Protein AF-A0AAW1T0C3-F1 (afdb_monomer)

Nearest PDB structures (foldseek):
  6een-assembly1_D 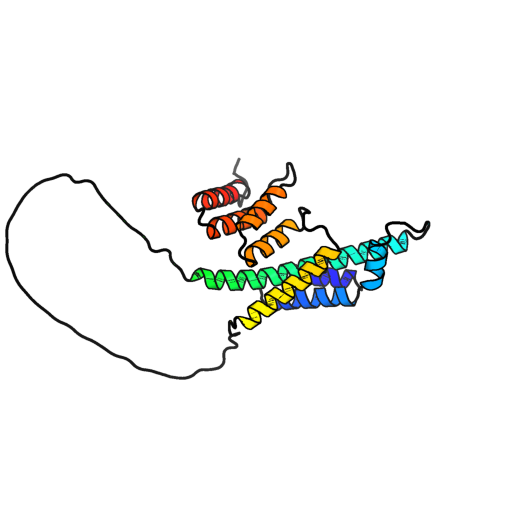 TM=6.152E-01  e=2.601E+00  Zea mays
  6een-assembly1_A  TM=3.614E-01  e=1.743E+00  Zea mays
  6een-assembly1_B  TM=3.614E-01  e=2.353E+00  Zea mays
  6een-assembly1_C  TM=3.613E-01  e=2.601E+00  Zea mays
  8qoy-assembly1_A  TM=3.007E-01  e=2.025E+00  Actinobacillus pleuropneumoniae

Secondary structure (DSSP, 8-state):
-HHHHHHHHHHHHHH-TT-HHHHHHHHHHHHHHHHHS-HHHHHHHHH--SPPTT-HHHHHHHHHHHHHHHHHHHHHHHHHHHHHHHHHHHHHTT-PPP---------------------------------------------HHHHHHHHHHHHHHHHHHHHHS-TTSHHHHHHHHHHHHHTT-HHHHHHHHHHT--TTSPPPHHHHHHHHHHHHHTT-HHHHHHHHHHHHHHS-SSPPP-

Foldseek 3Di:
DLVVLVVVLVVLCVPPVDDLVSLVVLLVSLVVLVVVDPVVVLLVVVVPPDDDPPPVVVVVVSVVSLVSNLSSLVSNLSSLLSVLVVVVVVVVVPDDDDDPPDDDDDDDDDDDDDDDDDDDDDDDDDDDDDDDDDDDDPPPPPPVVVSVVSLVVSVVSVVVSVSRDDCLALVNLLSVLSNCVSVVNLVVSLVSLVSNPPPPDDDDLSSLVSNLVSCVVVVVVVVNVVSVVVSCVVPPPDDDDD

Radius of gyration: 27.71 Å; Cα contacts (8 Å, |Δi|>4): 148; chains: 1; bounding box: 60×64×88 Å

Structure (mmCIF, N/CA/C/O backbone):
data_AF-A0AAW1T0C3-F1
#
_entry.id   AF-A0AAW1T0C3-F1
#
loop_
_atom_site.group_PDB
_atom_site.id
_atom_site.type_symbol
_atom_site.label_atom_id
_atom_site.label_alt_id
_atom_site.label_comp_id
_atom_site.label_asym_id
_atom_site.label_entity_id
_atom_site.label_seq_id
_atom_site.pdbx_PDB_ins_code
_atom_site.Cartn_x
_atom_site.Cartn_y
_atom_site.Cartn_z
_atom_site.occupancy
_atom_site.B_iso_or_equiv
_atom_site.auth_seq_id
_atom_site.auth_comp_id
_atom_site.auth_asym_id
_atom_site.auth_atom_id
_atom_site.pdbx_PDB_model_num
ATOM 1 N N . HIS A 1 1 ? -3.325 -2.086 26.230 1.00 71.81 1 HIS A N 1
ATOM 2 C CA . HIS A 1 1 ? -2.768 -3.170 25.388 1.00 71.81 1 HIS A CA 1
ATOM 3 C C . HIS A 1 1 ? -2.660 -2.774 23.921 1.00 71.81 1 HIS A C 1
ATOM 5 O O . HIS A 1 1 ? -1.593 -2.955 23.355 1.00 71.81 1 HIS A O 1
ATOM 11 N N . LEU A 1 2 ? -3.698 -2.171 23.341 1.00 82.38 2 LEU A N 1
ATOM 12 C CA . LEU A 1 2 ? -3.730 -1.698 21.953 1.00 82.38 2 LEU A CA 1
ATOM 13 C C . LEU A 1 2 ? -2.505 -0.860 21.490 1.00 82.38 2 LEU A C 1
ATOM 15 O O . LEU A 1 2 ? -1.911 -1.245 20.486 1.00 82.38 2 LEU A O 1
ATOM 19 N N . PRO A 1 3 ? -2.009 0.162 22.225 1.00 85.19 3 PRO A N 1
ATOM 20 C CA . PRO A 1 3 ? -0.836 0.929 21.772 1.00 85.19 3 PRO A CA 1
ATOM 21 C C . PRO A 1 3 ? 0.449 0.089 21.700 1.00 85.19 3 PRO A C 1
ATOM 23 O O . PRO A 1 3 ? 1.266 0.271 20.805 1.00 85.19 3 PRO A O 1
ATOM 26 N N . ILE A 1 4 ? 0.602 -0.902 22.585 1.00 88.69 4 ILE A N 1
ATOM 27 C CA . ILE A 1 4 ? 1.754 -1.818 22.574 1.00 88.69 4 ILE A CA 1
ATOM 28 C C . ILE A 1 4 ? 1.717 -2.702 21.320 1.00 88.69 4 ILE A C 1
ATOM 30 O O . ILE A 1 4 ? 2.758 -3.000 20.740 1.00 88.69 4 ILE A O 1
ATOM 34 N N . LEU A 1 5 ? 0.525 -3.135 20.897 1.00 83.81 5 LEU A N 1
ATOM 35 C CA . LEU A 1 5 ? 0.366 -3.917 19.670 1.00 83.81 5 LEU A CA 1
ATOM 36 C C . LEU A 1 5 ? 0.680 -3.074 18.429 1.00 83.81 5 LEU A C 1
ATOM 38 O O . LEU A 1 5 ? 1.383 -3.556 17.546 1.00 83.81 5 LEU A O 1
ATOM 42 N N . GLN A 1 6 ? 0.255 -1.807 18.397 1.00 87.75 6 GLN A N 1
ATOM 43 C CA . GLN A 1 6 ? 0.610 -0.878 17.317 1.00 87.75 6 GLN A CA 1
ATOM 44 C C . GLN A 1 6 ? 2.119 -0.642 17.233 1.00 87.75 6 GLN A C 1
ATOM 46 O O . GLN A 1 6 ? 2.694 -0.695 16.149 1.00 87.75 6 GLN A O 1
ATOM 51 N N . GLU A 1 7 ? 2.786 -0.408 18.365 1.00 86.94 7 GLU A N 1
ATOM 52 C CA . GLU A 1 7 ? 4.241 -0.234 18.394 1.00 86.94 7 GLU A CA 1
ATOM 53 C C . GLU A 1 7 ? 4.971 -1.489 17.915 1.00 86.94 7 GLU A C 1
ATOM 55 O O . GLU A 1 7 ? 5.891 -1.389 17.102 1.00 86.94 7 GLU A O 1
ATOM 60 N N . LYS A 1 8 ? 4.532 -2.677 18.348 1.00 85.19 8 LYS A N 1
ATOM 61 C CA . LYS A 1 8 ? 5.075 -3.948 17.853 1.00 85.19 8 LYS A CA 1
ATOM 62 C C . LYS A 1 8 ? 4.880 -4.092 16.347 1.00 85.19 8 LYS A C 1
ATOM 64 O O . LYS A 1 8 ? 5.834 -4.428 15.651 1.00 85.19 8 LYS A O 1
ATOM 69 N N . LEU A 1 9 ? 3.688 -3.797 15.834 1.00 85.44 9 LEU A N 1
ATOM 70 C CA . LEU A 1 9 ? 3.399 -3.855 14.402 1.00 85.44 9 LEU A CA 1
ATOM 71 C C . LEU A 1 9 ? 4.294 -2.889 13.614 1.00 85.44 9 LEU A C 1
ATOM 73 O O . LEU A 1 9 ? 4.903 -3.294 12.626 1.00 85.44 9 LEU A O 1
ATOM 77 N N . LYS A 1 10 ? 4.471 -1.653 14.095 1.00 86.50 10 LYS A N 1
ATOM 78 C CA . LYS A 1 10 ? 5.384 -0.662 13.498 1.00 86.50 10 LYS A CA 1
ATOM 79 C C . LYS A 1 10 ? 6.824 -1.145 13.477 1.00 86.50 10 LYS A C 1
ATOM 81 O O . LYS A 1 10 ? 7.497 -1.018 12.458 1.00 86.50 10 LYS A O 1
ATOM 86 N N . GLN A 1 11 ? 7.299 -1.709 14.583 1.00 85.44 11 GLN A N 1
ATOM 87 C CA . GLN A 1 11 ? 8.657 -2.238 14.676 1.00 85.44 11 GLN A CA 1
ATOM 88 C C . GLN A 1 11 ? 8.871 -3.401 13.707 1.00 85.44 11 GLN A C 1
ATOM 90 O O . GLN A 1 11 ? 9.874 -3.419 12.993 1.00 85.44 11 GLN A O 1
ATOM 95 N N . VAL A 1 12 ? 7.928 -4.344 13.636 1.00 83.19 12 VAL A N 1
ATOM 96 C CA . VAL A 1 12 ? 8.011 -5.493 12.722 1.00 83.19 12 VAL A CA 1
ATOM 97 C C . VAL A 1 12 ? 7.968 -5.031 11.263 1.00 83.19 12 VAL A C 1
ATOM 99 O O . VAL A 1 12 ? 8.791 -5.490 10.468 1.00 83.19 12 VAL A O 1
ATOM 102 N N . ALA A 1 13 ? 7.085 -4.085 10.929 1.00 77.50 13 ALA A N 1
ATOM 103 C CA . ALA A 1 13 ? 6.973 -3.510 9.591 1.00 77.50 13 ALA A CA 1
ATOM 104 C C . ALA A 1 13 ? 8.231 -2.723 9.177 1.00 77.50 13 ALA A C 1
ATOM 106 O O . ALA A 1 13 ? 8.682 -2.837 8.039 1.00 77.50 13 ALA A O 1
ATOM 107 N N . ALA A 1 14 ? 8.836 -1.964 10.096 1.00 78.19 14 ALA A N 1
ATOM 108 C CA . ALA A 1 14 ? 10.027 -1.162 9.815 1.00 78.19 14 ALA A CA 1
ATOM 109 C C . ALA A 1 14 ? 11.302 -2.006 9.662 1.00 78.19 14 ALA A C 1
ATOM 111 O O . ALA A 1 14 ? 12.133 -1.723 8.802 1.00 78.19 14 ALA A O 1
ATOM 112 N N . THR A 1 15 ? 11.475 -3.030 10.500 1.00 71.31 15 THR A N 1
ATOM 113 C CA . THR A 1 15 ? 12.725 -3.808 10.555 1.00 71.31 15 THR A CA 1
ATOM 114 C C . THR A 1 15 ? 12.837 -4.856 9.456 1.00 71.31 15 THR A C 1
ATOM 116 O O . THR A 1 15 ? 13.949 -5.208 9.077 1.00 71.31 15 THR A O 1
ATOM 119 N N . ASN A 1 16 ? 11.716 -5.332 8.910 1.00 62.06 16 ASN A N 1
ATOM 120 C CA . ASN A 1 16 ? 11.722 -6.513 8.053 1.00 62.06 16 ASN A CA 1
ATOM 121 C C . ASN A 1 16 ? 10.912 -6.337 6.757 1.00 62.06 16 ASN A C 1
ATOM 123 O O . ASN A 1 16 ? 10.281 -7.280 6.293 1.00 62.06 16 ASN A O 1
ATOM 127 N N . ALA A 1 17 ? 10.903 -5.153 6.144 1.00 57.69 17 ALA A N 1
ATOM 128 C CA . ALA A 1 17 ? 10.028 -4.833 5.006 1.00 57.69 17 ALA A CA 1
ATOM 129 C C . ALA A 1 17 ? 10.214 -5.687 3.721 1.00 57.69 17 ALA A C 1
ATOM 131 O O . ALA A 1 17 ? 9.515 -5.449 2.740 1.00 57.69 17 ALA A O 1
ATOM 132 N N . LYS A 1 18 ? 11.162 -6.637 3.683 1.00 58.88 18 LYS A N 1
ATOM 133 C CA . LYS A 1 18 ? 11.509 -7.425 2.483 1.00 58.88 18 LYS A CA 1
ATOM 134 C C . LYS A 1 18 ? 11.443 -8.946 2.651 1.00 58.88 18 LYS A C 1
ATOM 136 O O . LYS A 1 18 ? 11.546 -9.642 1.646 1.00 58.88 18 LYS A O 1
ATOM 141 N N . ASP A 1 19 ? 11.268 -9.462 3.866 1.00 64.56 19 ASP A N 1
ATOM 142 C CA . ASP A 1 19 ? 11.300 -10.908 4.106 1.00 64.56 19 ASP A CA 1
ATOM 143 C C . ASP A 1 19 ? 9.879 -11.495 4.127 1.00 64.56 19 ASP A C 1
ATOM 145 O O . ASP A 1 19 ? 8.988 -11.003 4.810 1.00 64.56 19 ASP A O 1
ATOM 149 N N . ASN A 1 20 ? 9.641 -12.613 3.441 1.00 68.00 20 ASN A N 1
ATOM 150 C CA . ASN A 1 20 ? 8.309 -13.247 3.442 1.00 68.00 20 ASN A CA 1
ATOM 151 C C . ASN A 1 20 ? 7.872 -13.723 4.844 1.00 68.00 20 ASN A C 1
ATOM 153 O O . ASN A 1 20 ? 6.691 -13.777 5.173 1.00 68.00 20 ASN A O 1
ATOM 157 N N . LYS A 1 21 ? 8.833 -14.053 5.716 1.00 71.88 21 LYS A N 1
ATOM 158 C CA . LYS A 1 21 ? 8.544 -14.465 7.100 1.00 71.88 21 LYS A CA 1
ATOM 159 C C . LYS A 1 21 ? 8.090 -13.304 7.976 1.00 71.88 21 LYS A C 1
ATOM 161 O O . LYS A 1 21 ? 7.390 -13.521 8.962 1.00 71.88 21 LYS A O 1
ATOM 166 N N . SER A 1 22 ? 8.509 -12.083 7.676 1.00 74.75 22 SER A N 1
ATOM 167 C CA . SER A 1 22 ? 8.076 -10.918 8.437 1.00 74.75 22 SER A CA 1
ATOM 168 C C . SER A 1 22 ? 6.769 -10.348 7.927 1.00 74.75 22 SER A C 1
ATOM 170 O O . SER A 1 22 ? 5.996 -9.873 8.751 1.00 74.75 22 SER A O 1
ATOM 172 N N . THR A 1 23 ? 6.473 -10.439 6.628 1.00 79.69 23 THR A N 1
ATOM 173 C CA . THR A 1 23 ? 5.150 -10.064 6.106 1.00 79.69 23 THR A CA 1
AT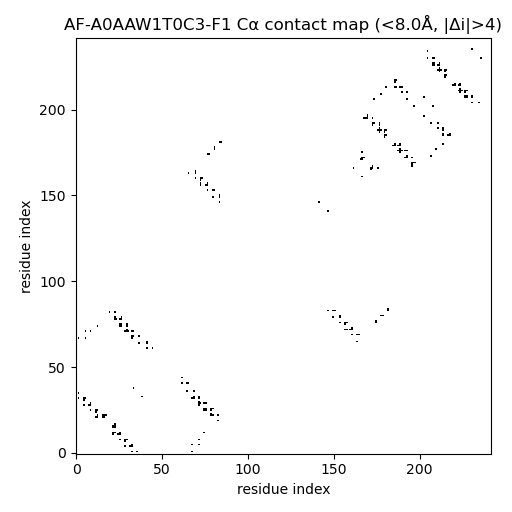OM 174 C C . THR A 1 23 ? 4.052 -10.913 6.747 1.00 79.69 23 THR A C 1
ATOM 176 O O . THR A 1 23 ? 3.045 -10.360 7.181 1.00 79.69 23 THR A O 1
ATOM 179 N N . ALA A 1 24 ? 4.289 -12.215 6.947 1.00 84.38 24 ALA A N 1
ATOM 180 C CA . ALA A 1 24 ? 3.394 -13.085 7.713 1.00 84.38 24 ALA A CA 1
ATOM 181 C C . ALA A 1 24 ? 3.189 -12.604 9.165 1.00 84.38 24 ALA A C 1
ATOM 183 O O . ALA A 1 24 ? 2.059 -12.534 9.640 1.00 84.38 24 ALA A O 1
ATOM 184 N N . LYS A 1 25 ? 4.261 -12.183 9.854 1.00 86.25 25 LYS A N 1
ATOM 185 C CA . LYS A 1 25 ? 4.171 -11.622 11.217 1.00 86.25 25 LYS A CA 1
ATOM 186 C C . LYS A 1 25 ? 3.435 -10.281 11.267 1.00 86.25 25 LYS A C 1
ATOM 188 O O . LYS A 1 25 ? 2.782 -9.987 12.263 1.00 86.25 25 LYS A O 1
ATOM 193 N N . VAL A 1 26 ? 3.550 -9.453 10.224 1.00 86.31 26 VAL A N 1
ATOM 194 C CA . VAL A 1 26 ? 2.774 -8.205 10.107 1.00 86.31 26 VAL A CA 1
ATOM 195 C C . VAL A 1 26 ? 1.288 -8.524 9.974 1.00 86.31 26 VAL A C 1
ATOM 197 O O . VAL A 1 26 ? 0.477 -7.888 10.642 1.00 86.31 26 VAL A O 1
ATOM 200 N N . ILE A 1 27 ? 0.939 -9.524 9.159 1.00 88.19 27 ILE A N 1
ATOM 201 C CA . ILE A 1 27 ? -0.445 -9.981 8.986 1.00 88.19 27 ILE A CA 1
ATOM 202 C C . ILE A 1 27 ? -1.012 -10.490 10.319 1.00 88.19 27 ILE A C 1
ATOM 204 O O . ILE A 1 27 ? -2.053 -10.005 10.754 1.00 88.19 27 ILE A O 1
ATOM 208 N N . GLU A 1 28 ? -0.290 -11.376 11.009 1.00 89.56 28 GLU A N 1
ATOM 209 C CA . GLU A 1 28 ? -0.695 -11.910 12.318 1.00 89.56 28 GLU A CA 1
ATOM 210 C C . GLU A 1 28 ? -0.844 -10.799 13.372 1.00 89.56 28 GLU A C 1
ATOM 212 O O . GLU A 1 28 ? -1.826 -10.750 14.113 1.00 89.56 28 GLU A O 1
ATOM 217 N N . GLY A 1 29 ? 0.102 -9.856 13.414 1.00 86.25 29 GLY A N 1
ATOM 218 C CA . GLY A 1 29 ? 0.038 -8.712 14.322 1.00 86.25 29 GLY A CA 1
ATOM 219 C C . GLY A 1 29 ? -1.162 -7.800 14.054 1.00 86.25 29 GLY A C 1
ATOM 220 O O . GLY A 1 29 ? -1.757 -7.284 15.001 1.00 86.25 29 GLY A O 1
ATOM 221 N N . ALA A 1 30 ? -1.537 -7.613 12.787 1.00 87.94 30 ALA A N 1
ATOM 222 C CA . ALA A 1 30 ? -2.719 -6.844 12.407 1.00 87.94 30 ALA A CA 1
ATOM 223 C C . ALA A 1 30 ? -4.018 -7.567 12.790 1.00 87.94 30 ALA A C 1
ATOM 225 O O . ALA A 1 30 ? -4.940 -6.934 13.309 1.00 87.94 30 ALA A O 1
ATOM 226 N N . ASP A 1 31 ? -4.069 -8.886 12.604 1.00 90.19 31 ASP A N 1
ATOM 227 C CA . ASP A 1 31 ? -5.215 -9.713 12.991 1.00 90.19 31 ASP A CA 1
ATOM 228 C C . ASP A 1 31 ? -5.431 -9.694 14.509 1.00 90.19 31 ASP A C 1
ATOM 230 O O . ASP A 1 31 ? -6.549 -9.453 14.965 1.00 90.19 31 ASP A O 1
ATOM 234 N N . ALA A 1 32 ? -4.357 -9.763 15.300 1.00 90.44 32 ALA A N 1
ATOM 235 C CA . ALA A 1 32 ? -4.431 -9.614 16.754 1.00 90.44 32 ALA A CA 1
ATOM 236 C C . ALA A 1 32 ? -4.982 -8.241 17.198 1.00 90.44 32 ALA A C 1
ATOM 238 O O . ALA A 1 32 ? -5.684 -8.141 18.208 1.00 90.44 32 ALA A O 1
ATOM 239 N N . ILE A 1 33 ? -4.688 -7.162 16.458 1.00 88.06 33 ILE A N 1
ATOM 240 C CA . ILE A 1 33 ? -5.262 -5.835 16.738 1.00 88.06 33 ILE A CA 1
ATOM 241 C C . ILE A 1 33 ? -6.761 -5.838 16.441 1.00 88.06 33 ILE A C 1
ATOM 243 O O . ILE A 1 33 ? -7.531 -5.360 17.278 1.00 88.06 33 ILE A O 1
ATOM 247 N N . MET A 1 34 ? -7.178 -6.399 15.304 1.00 87.50 34 MET A N 1
ATOM 248 C CA . MET A 1 34 ? -8.595 -6.492 14.942 1.00 87.50 34 MET A CA 1
ATOM 249 C C . MET A 1 34 ? -9.393 -7.327 15.946 1.00 87.50 34 MET A C 1
ATOM 251 O O . MET A 1 34 ? -10.471 -6.897 16.346 1.00 87.50 34 MET A O 1
ATOM 255 N N . GLU A 1 35 ? -8.852 -8.453 16.413 1.00 90.38 35 GLU A N 1
ATOM 256 C CA . GLU A 1 35 ? -9.476 -9.288 17.450 1.00 90.38 35 GLU A CA 1
ATOM 257 C C . GLU A 1 35 ? -9.591 -8.567 18.797 1.00 90.38 35 GLU A C 1
ATOM 259 O O . GLU A 1 35 ? -10.571 -8.734 19.522 1.00 90.38 35 GLU A O 1
ATOM 264 N N . SER A 1 36 ? -8.604 -7.734 19.140 1.00 86.69 36 SER A N 1
ATOM 265 C CA . SER A 1 36 ? -8.630 -6.954 20.383 1.00 86.69 36 SER A CA 1
ATOM 266 C C . SER A 1 36 ? -9.614 -5.776 20.355 1.00 86.69 36 SER A C 1
ATOM 268 O O . SER A 1 36 ? -9.943 -5.227 21.411 1.00 86.69 36 SER A O 1
ATOM 270 N N . CYS A 1 37 ? -10.079 -5.370 19.170 1.00 86.00 37 CYS A N 1
ATOM 271 C CA . CYS A 1 37 ? -11.006 -4.258 18.989 1.00 86.00 37 CYS A CA 1
ATOM 272 C C . CYS A 1 37 ? -12.450 -4.761 18.895 1.00 86.00 37 CYS A C 1
ATOM 274 O O . CYS A 1 37 ? -12.752 -5.714 18.183 1.00 86.00 37 CYS A O 1
ATOM 276 N N . ASN A 1 38 ? -13.389 -4.075 19.553 1.00 83.62 38 ASN A N 1
ATOM 277 C CA . ASN A 1 38 ? -14.808 -4.383 19.381 1.00 83.62 38 ASN A CA 1
ATOM 278 C C . ASN A 1 38 ? -15.339 -3.734 18.091 1.00 83.62 38 ASN A C 1
ATOM 280 O O . ASN A 1 38 ? -15.868 -2.621 18.096 1.00 83.62 38 ASN A O 1
ATOM 284 N N . ILE A 1 39 ? -15.173 -4.443 16.974 1.00 83.75 39 ILE A N 1
ATOM 285 C CA . ILE A 1 39 ? -15.552 -3.994 15.626 1.00 83.75 39 ILE A CA 1
ATOM 286 C C . ILE A 1 39 ? -17.056 -3.671 15.544 1.00 83.75 39 ILE A C 1
ATOM 288 O O . ILE A 1 39 ? -17.452 -2.704 14.889 1.00 83.75 39 ILE A O 1
ATOM 292 N N . ALA A 1 40 ? -17.901 -4.441 16.239 1.00 82.88 40 ALA A N 1
ATOM 293 C CA . ALA A 1 40 ? -19.349 -4.249 16.236 1.00 82.88 40 ALA A CA 1
ATOM 294 C C . ALA A 1 40 ? -19.736 -2.909 16.879 1.00 82.88 40 ALA A C 1
ATOM 296 O O . ALA A 1 40 ? -20.422 -2.099 16.249 1.00 82.88 40 ALA A O 1
ATOM 297 N N . ASP A 1 41 ? -19.223 -2.626 18.076 1.00 80.19 41 ASP A N 1
ATOM 298 C CA . ASP A 1 41 ? -19.483 -1.361 18.771 1.00 80.19 41 ASP A CA 1
ATOM 299 C C . ASP A 1 41 ? -18.906 -0.161 18.007 1.00 80.19 41 ASP A C 1
ATOM 301 O O . ASP A 1 41 ? -19.548 0.891 17.908 1.00 80.19 41 ASP A O 1
ATOM 305 N N . LEU A 1 42 ? -17.729 -0.334 17.396 1.00 83.56 42 LEU A N 1
ATOM 306 C CA . LEU A 1 42 ? -17.092 0.689 16.572 1.00 83.56 42 LEU A CA 1
ATOM 307 C C . LEU A 1 42 ? -17.935 1.031 15.333 1.00 83.56 42 LEU A C 1
ATOM 309 O O . LEU A 1 42 ? -18.139 2.206 15.024 1.00 83.56 42 LEU A O 1
ATOM 313 N N . SER A 1 43 ? -18.478 0.019 14.649 1.00 82.12 43 SER A N 1
ATOM 314 C CA . SER A 1 43 ? -19.311 0.210 13.453 1.00 82.12 43 SER A CA 1
ATOM 315 C C . SER A 1 43 ? -20.608 0.960 13.776 1.00 82.12 43 SER A C 1
ATOM 317 O O . SER A 1 43 ? -21.008 1.875 13.052 1.00 82.12 43 SER A O 1
ATOM 319 N N . LEU A 1 44 ? -21.219 0.651 14.925 1.00 83.62 44 LEU A N 1
ATOM 320 C CA . LEU A 1 44 ? -22.400 1.348 15.429 1.00 83.62 44 LEU A CA 1
ATOM 321 C C . LEU A 1 44 ? -22.089 2.805 15.780 1.00 83.62 44 LEU A C 1
ATOM 323 O O . LEU A 1 44 ? -22.934 3.678 15.569 1.00 83.62 44 LEU A O 1
ATOM 327 N N . HIS A 1 45 ? -20.892 3.085 16.300 1.00 78.12 45 HIS A N 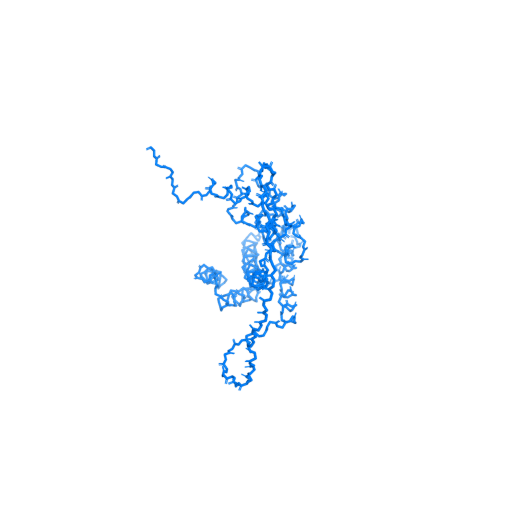1
ATOM 328 C CA . HIS A 1 45 ? -20.468 4.448 16.597 1.00 78.12 45 HIS A CA 1
ATOM 329 C C . HIS A 1 45 ? -20.284 5.282 15.327 1.00 78.12 45 HIS A C 1
ATOM 331 O O . HIS A 1 45 ? -20.840 6.374 15.239 1.00 78.12 45 HIS A O 1
ATOM 337 N N . VAL A 1 46 ? -19.590 4.743 14.320 1.00 77.44 46 VAL A N 1
ATOM 338 C CA . VAL A 1 46 ? -19.382 5.422 13.029 1.00 77.44 46 VAL A CA 1
ATOM 339 C C . VAL A 1 46 ? -20.713 5.675 12.309 1.00 77.44 46 VAL A C 1
ATOM 341 O O . VAL A 1 46 ? -20.903 6.736 11.714 1.00 77.44 46 VAL A O 1
ATOM 344 N N . ALA A 1 47 ? -21.669 4.745 12.403 1.00 80.81 47 ALA A N 1
ATOM 345 C CA . ALA A 1 47 ? -23.005 4.918 11.833 1.00 80.81 47 ALA A CA 1
ATOM 346 C C . ALA A 1 47 ? -23.838 5.994 12.561 1.00 80.81 47 ALA A C 1
ATOM 348 O O . ALA A 1 47 ? -24.650 6.692 11.942 1.00 80.81 47 ALA A O 1
ATOM 349 N N . ARG A 1 48 ? -23.647 6.166 13.876 1.00 77.69 48 ARG A N 1
ATOM 350 C CA . ARG A 1 48 ? -24.324 7.199 14.673 1.00 77.69 48 ARG A CA 1
ATOM 351 C C . ARG A 1 48 ? -23.673 8.563 14.433 1.00 77.69 48 ARG A C 1
ATOM 353 O O . ARG A 1 48 ? -22.857 9.034 15.213 1.00 77.69 48 ARG A O 1
ATOM 360 N N . LYS A 1 49 ? -24.140 9.265 13.397 1.00 63.84 49 LYS A N 1
ATOM 361 C CA . LYS A 1 49 ? -23.779 10.668 13.086 1.00 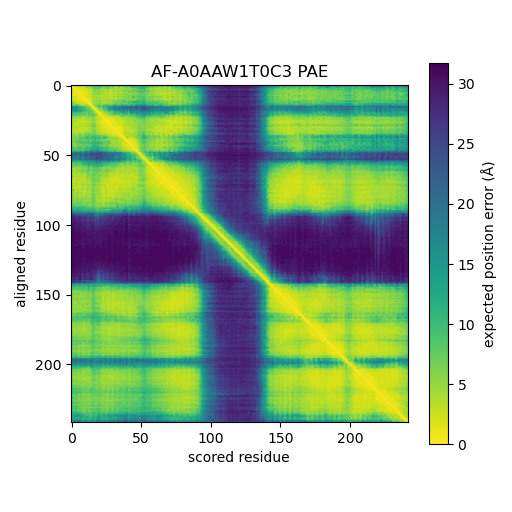63.84 49 LYS A CA 1
ATOM 362 C C . LYS A 1 49 ? -24.087 11.689 14.200 1.00 63.84 49 LYS A C 1
ATOM 364 O O . LYS A 1 49 ? -23.731 12.856 14.065 1.00 63.84 49 LYS A O 1
ATOM 369 N N . THR A 1 50 ? -24.773 11.291 15.272 1.00 61.78 50 THR A N 1
ATOM 370 C CA . THR A 1 50 ? -25.244 12.175 16.347 1.00 61.78 50 THR A CA 1
ATOM 371 C C . THR A 1 50 ? -24.495 11.923 17.652 1.00 61.78 50 THR A C 1
ATOM 373 O O . THR A 1 50 ? -24.581 10.838 18.231 1.00 61.78 50 THR A O 1
ATOM 376 N N . GLN A 1 51 ? -23.808 12.957 18.139 1.00 60.41 51 GLN A N 1
ATOM 377 C CA . GLN A 1 51 ? -23.115 12.944 19.424 1.00 60.41 51 GLN A CA 1
ATOM 378 C C . GLN A 1 51 ? -24.116 12.883 20.589 1.00 60.41 51 GLN A C 1
ATOM 380 O O . GLN A 1 51 ? -24.973 13.763 20.690 1.00 60.41 51 GLN A O 1
ATOM 385 N N . PRO A 1 52 ? -23.997 11.926 21.527 1.00 60.62 52 PRO A N 1
ATOM 386 C CA . PRO A 1 52 ? -24.620 12.084 22.831 1.00 60.62 52 PRO A CA 1
ATOM 387 C C . PRO A 1 52 ? -23.850 13.169 23.613 1.00 60.62 52 PRO A C 1
ATOM 389 O O . PRO A 1 52 ? -22.626 13.052 23.768 1.00 60.62 52 PRO A O 1
ATOM 392 N N . PRO A 1 53 ? -24.510 14.237 24.098 1.00 58.31 53 PRO A N 1
ATOM 393 C CA . PRO A 1 53 ? -23.835 15.277 24.868 1.00 58.31 53 PRO A CA 1
ATOM 394 C C . PRO A 1 53 ? -23.227 14.673 26.147 1.00 58.31 53 PRO A C 1
ATOM 396 O O . PRO A 1 53 ? -23.920 14.020 26.920 1.00 58.31 53 PRO A O 1
ATOM 399 N N . GLY A 1 54 ? -21.918 14.871 26.358 1.00 66.19 54 GLY A N 1
ATOM 400 C CA . GLY A 1 54 ? -21.220 14.523 27.608 1.00 66.19 54 GLY A CA 1
ATOM 401 C C . GLY A 1 54 ? -20.220 13.354 27.563 1.00 66.19 54 GLY A C 1
ATOM 402 O O . GLY A 1 54 ? -19.424 13.229 28.487 1.00 66.19 54 GLY A O 1
ATOM 403 N N . LYS A 1 55 ? -20.166 12.543 26.495 1.00 74.06 55 LYS A N 1
ATOM 404 C CA . LYS A 1 55 ? -19.285 11.349 26.395 1.00 74.06 55 LYS A CA 1
ATOM 405 C C . LYS A 1 55 ? -18.027 11.552 25.531 1.00 74.06 55 LYS A C 1
ATOM 407 O O . LYS A 1 55 ? -17.652 10.691 24.742 1.00 74.06 55 LYS A O 1
ATOM 412 N N . LYS A 1 56 ? -17.344 12.694 25.672 1.00 76.81 56 LYS A N 1
ATOM 413 C CA . LYS A 1 56 ? -16.156 13.033 24.851 1.00 76.81 56 LYS A CA 1
ATOM 414 C C . LYS A 1 56 ? -14.977 12.063 25.029 1.00 76.81 56 LYS A C 1
ATOM 416 O O . LYS A 1 56 ? -14.247 11.812 24.079 1.00 76.81 56 LYS A O 1
ATOM 421 N N . ALA A 1 57 ? -14.776 11.529 26.237 1.00 79.88 57 ALA A N 1
ATOM 422 C CA . ALA A 1 57 ? -13.675 10.604 26.517 1.00 79.88 57 ALA A CA 1
ATOM 423 C C . ALA A 1 57 ? -13.884 9.230 25.856 1.00 79.88 57 ALA A C 1
ATOM 425 O O . ALA A 1 57 ? -12.950 8.682 25.281 1.00 79.88 57 ALA A O 1
ATOM 426 N N . GLU A 1 58 ? -15.116 8.713 25.882 1.00 79.00 58 GLU A N 1
ATOM 427 C CA . GLU A 1 58 ? -15.479 7.464 25.199 1.00 79.00 58 GLU A CA 1
ATOM 428 C C . GLU A 1 58 ? -15.341 7.608 23.676 1.00 79.00 58 GLU A C 1
ATOM 430 O O . GLU A 1 58 ? -14.820 6.713 23.023 1.00 79.00 58 GLU A O 1
ATOM 435 N N . GLN A 1 59 ? -15.728 8.760 23.117 1.00 80.56 59 GLN A N 1
ATOM 436 C CA . GLN A 1 59 ? -15.551 9.069 21.690 1.00 80.56 59 GLN A CA 1
ATOM 437 C C . GLN A 1 59 ? -14.080 9.072 21.294 1.00 80.56 59 GLN A C 1
ATOM 439 O O . GLN A 1 59 ? -13.699 8.383 20.361 1.00 80.56 59 GLN A O 1
ATOM 444 N N . LYS A 1 60 ? -13.238 9.777 22.058 1.00 84.50 60 LYS A N 1
ATOM 445 C CA . LYS A 1 60 ? -11.797 9.798 21.799 1.00 84.50 60 LYS A CA 1
ATOM 446 C C . LYS A 1 60 ? -11.198 8.386 21.825 1.00 84.50 60 LYS A C 1
ATOM 448 O O . LYS A 1 60 ? -10.358 8.082 20.990 1.00 84.50 60 LYS A O 1
ATOM 453 N N . ALA A 1 61 ? -11.649 7.528 22.743 1.00 85.25 61 ALA A N 1
ATOM 454 C CA . ALA A 1 61 ? -11.207 6.137 22.800 1.00 85.25 61 ALA A CA 1
ATOM 455 C C . ALA A 1 61 ? -11.675 5.317 21.581 1.00 85.25 61 ALA A C 1
ATOM 457 O O . ALA A 1 61 ? -10.907 4.507 21.070 1.00 85.25 61 ALA A O 1
ATOM 458 N N . LEU A 1 62 ? -12.900 5.533 21.090 1.00 85.75 62 LEU A N 1
ATOM 459 C CA . LEU A 1 62 ? -13.414 4.876 19.880 1.00 85.75 62 LEU A CA 1
ATOM 460 C C . LEU A 1 62 ? -12.726 5.390 18.607 1.00 85.75 62 LEU A C 1
ATOM 462 O O . LEU A 1 62 ? -12.410 4.597 17.727 1.00 85.75 62 LEU A O 1
ATOM 466 N N . ASP A 1 63 ? -12.426 6.684 18.519 1.00 86.12 63 ASP A N 1
ATOM 467 C CA . ASP A 1 63 ? -11.657 7.262 17.412 1.00 86.12 63 ASP A CA 1
ATOM 468 C C . ASP A 1 63 ? -10.212 6.737 17.402 1.00 86.12 63 ASP A C 1
ATOM 470 O O . ASP A 1 63 ? -9.663 6.437 16.342 1.00 86.12 63 ASP A O 1
ATOM 474 N N . GLU A 1 64 ? -9.608 6.559 18.579 1.00 89.44 64 GLU A N 1
ATOM 475 C CA . GLU A 1 64 ? -8.285 5.945 18.736 1.00 89.44 64 GLU A CA 1
ATOM 476 C C . GLU A 1 64 ? -8.302 4.458 18.344 1.00 89.44 64 GLU A C 1
ATOM 478 O O . GLU A 1 64 ? -7.410 3.999 17.630 1.00 89.44 64 GLU A O 1
ATOM 483 N N . GLN A 1 65 ? -9.359 3.721 18.707 1.00 87.69 65 GLN A N 1
ATOM 484 C CA . GLN A 1 65 ? -9.582 2.354 18.222 1.00 87.69 65 GLN A CA 1
ATOM 485 C C . GLN A 1 65 ? -9.767 2.311 16.701 1.00 87.69 65 GLN A C 1
ATOM 487 O O . GLN A 1 65 ? -9.164 1.465 16.043 1.00 87.69 65 GLN A O 1
ATOM 492 N N . LYS A 1 66 ? -10.534 3.240 16.114 1.00 89.25 66 LYS A N 1
ATOM 493 C CA . LYS A 1 66 ? -10.697 3.341 14.655 1.00 89.25 66 LYS A CA 1
ATOM 494 C C . LYS A 1 66 ? -9.361 3.586 13.962 1.00 89.25 66 LYS A C 1
ATOM 496 O O . LYS A 1 66 ? -9.060 2.914 12.979 1.00 89.25 66 LYS A O 1
ATOM 501 N N . ALA A 1 67 ? -8.565 4.526 14.465 1.00 89.31 67 ALA A N 1
ATOM 502 C CA . ALA A 1 67 ? -7.247 4.822 13.913 1.00 89.31 67 ALA A CA 1
ATOM 503 C C . ALA A 1 67 ? -6.323 3.594 13.970 1.00 89.31 67 ALA A C 1
ATOM 505 O O . ALA A 1 67 ? -5.623 3.312 13.002 1.00 89.31 67 ALA A O 1
ATOM 506 N N . ALA A 1 68 ? -6.372 2.825 15.060 1.00 89.50 68 ALA A N 1
ATOM 507 C CA . ALA A 1 68 ? -5.596 1.597 15.193 1.00 89.50 68 ALA A CA 1
ATOM 508 C C . ALA A 1 68 ? -6.045 0.484 14.240 1.00 89.50 68 ALA A C 1
ATOM 510 O O . ALA A 1 68 ? -5.200 -0.205 13.671 1.00 89.50 68 ALA A O 1
ATOM 511 N N . VAL A 1 69 ? -7.356 0.326 14.031 1.00 90.56 69 VAL A N 1
ATOM 512 C CA . VAL A 1 69 ? -7.900 -0.618 13.042 1.00 90.56 69 VAL A CA 1
ATOM 513 C C . VAL A 1 69 ? -7.482 -0.219 11.626 1.00 90.56 69 VAL A C 1
ATOM 515 O O . VAL A 1 69 ? -7.062 -1.082 10.861 1.00 90.56 69 VAL A O 1
ATOM 518 N N . LEU A 1 70 ? -7.542 1.070 11.280 1.00 90.81 70 LEU A N 1
ATOM 519 C CA . LEU A 1 70 ? -7.088 1.565 9.977 1.00 90.81 70 LEU A CA 1
ATOM 520 C C . LEU A 1 70 ? -5.598 1.292 9.755 1.00 90.81 70 LEU A C 1
ATOM 522 O O . LEU A 1 70 ? -5.235 0.710 8.739 1.00 90.81 70 LEU A O 1
ATOM 526 N N . GLU A 1 71 ? -4.755 1.625 10.730 1.00 90.56 71 GLU A N 1
ATOM 527 C CA . GLU A 1 71 ? -3.311 1.385 10.664 1.00 90.56 71 GLU A CA 1
ATOM 528 C C . GLU A 1 71 ? -2.972 -0.112 10.541 1.00 90.56 71 GLU A C 1
ATOM 530 O O . GLU A 1 71 ? -2.105 -0.501 9.756 1.00 90.56 71 GLU A O 1
ATOM 535 N N . ALA A 1 72 ? -3.681 -0.976 11.274 1.00 89.88 72 ALA A N 1
ATOM 536 C CA . ALA A 1 72 ? -3.516 -2.424 11.176 1.00 89.88 72 ALA A CA 1
ATOM 537 C C . ALA A 1 72 ? -3.934 -2.957 9.794 1.00 89.88 72 ALA A C 1
ATOM 539 O O . ALA A 1 72 ? -3.198 -3.737 9.184 1.00 89.88 72 ALA A O 1
ATOM 540 N N . LEU A 1 73 ? -5.083 -2.514 9.272 1.00 90.75 73 LEU A N 1
ATOM 541 C CA . LEU A 1 73 ? -5.583 -2.914 7.954 1.00 90.75 73 LEU A CA 1
ATOM 542 C C . LEU A 1 73 ? -4.677 -2.429 6.818 1.00 90.75 73 LEU A C 1
ATOM 544 O O . LEU A 1 73 ? -4.423 -3.179 5.878 1.00 90.75 73 LEU A O 1
ATOM 548 N N . GLU A 1 74 ? -4.150 -1.210 6.906 1.00 90.75 74 GLU A N 1
ATOM 549 C CA . GLU A 1 74 ? -3.181 -0.669 5.949 1.00 90.75 74 GLU A CA 1
ATOM 550 C C . GLU A 1 74 ? -1.891 -1.482 5.921 1.00 90.75 74 GLU A C 1
ATOM 552 O O . GLU A 1 74 ? -1.401 -1.829 4.844 1.00 90.75 74 GLU A O 1
ATOM 557 N N . ALA A 1 75 ? -1.349 -1.812 7.095 1.00 87.75 75 ALA A N 1
ATOM 558 C CA . ALA A 1 75 ? -0.142 -2.618 7.200 1.00 87.75 75 ALA A CA 1
ATOM 559 C C . ALA A 1 75 ? -0.366 -4.040 6.669 1.00 87.75 75 ALA A C 1
ATOM 561 O O . ALA A 1 75 ? 0.474 -4.554 5.924 1.00 87.75 75 ALA A O 1
ATOM 562 N N . LYS A 1 76 ? -1.518 -4.649 6.984 1.00 90.19 76 LYS A N 1
ATOM 563 C CA . LYS A 1 76 ? -1.914 -5.965 6.462 1.00 90.19 76 LYS A CA 1
ATOM 564 C C . LYS A 1 76 ? -2.030 -5.946 4.940 1.00 90.19 76 LYS A C 1
ATOM 566 O O . LYS A 1 76 ? -1.408 -6.769 4.270 1.00 90.19 76 LYS A O 1
ATOM 571 N N . LEU A 1 77 ? -2.771 -4.985 4.389 1.00 89.06 77 LEU A N 1
ATOM 572 C CA . LEU A 1 77 ? -2.966 -4.846 2.948 1.00 89.06 77 LEU A CA 1
ATOM 573 C C . LEU A 1 77 ? -1.639 -4.559 2.234 1.00 89.06 77 LEU A C 1
ATOM 575 O O . LEU A 1 77 ? -1.345 -5.168 1.210 1.00 89.06 77 LEU A O 1
ATOM 579 N N . GLY A 1 78 ? -0.804 -3.675 2.783 1.00 87.00 78 GLY A N 1
ATOM 580 C CA . GLY A 1 78 ? 0.522 -3.380 2.244 1.00 87.00 78 GLY A CA 1
ATOM 581 C C . GLY A 1 78 ? 1.430 -4.613 2.194 1.00 87.00 78 GLY A C 1
ATOM 582 O O . GLY A 1 78 ? 2.101 -4.831 1.184 1.00 87.00 78 GLY A O 1
ATOM 583 N N . ALA A 1 79 ? 1.411 -5.446 3.240 1.00 87.00 79 ALA A N 1
ATOM 584 C CA . ALA A 1 79 ? 2.167 -6.697 3.292 1.00 87.00 79 ALA A CA 1
ATOM 585 C C . ALA A 1 79 ? 1.661 -7.730 2.269 1.00 87.00 79 ALA A C 1
ATOM 587 O O . ALA A 1 79 ? 2.466 -8.322 1.550 1.00 87.00 79 ALA A O 1
ATOM 588 N N . GLN A 1 80 ? 0.339 -7.903 2.155 1.00 88.81 80 GLN A N 1
ATOM 589 C CA . GLN A 1 80 ? -0.280 -8.791 1.161 1.00 88.81 80 GLN A CA 1
ATOM 590 C C . GLN A 1 80 ? 0.028 -8.342 -0.276 1.00 88.81 80 GLN A C 1
ATOM 592 O O . GLN A 1 80 ? 0.423 -9.157 -1.110 1.00 88.81 80 GLN A O 1
ATOM 597 N N . LEU A 1 81 ? -0.086 -7.040 -0.560 1.00 88.25 81 LEU A N 1
ATOM 598 C CA . LEU A 1 81 ? 0.253 -6.463 -1.864 1.00 88.25 81 LEU A CA 1
ATOM 599 C C . LEU A 1 81 ? 1.733 -6.658 -2.204 1.00 88.25 81 LEU A C 1
ATOM 601 O O . LEU A 1 81 ? 2.047 -7.000 -3.338 1.00 88.25 81 LEU A O 1
ATOM 605 N N . GLY A 1 82 ? 2.639 -6.475 -1.239 1.00 85.19 82 GLY A N 1
ATOM 606 C CA . GLY A 1 82 ? 4.072 -6.698 -1.445 1.00 85.19 82 GLY A CA 1
ATOM 607 C C . GLY A 1 82 ? 4.403 -8.146 -1.817 1.00 85.19 82 GLY A C 1
ATOM 608 O O . GLY A 1 82 ? 5.211 -8.377 -2.716 1.00 85.19 82 GLY A O 1
ATOM 609 N N . LEU A 1 83 ? 3.738 -9.114 -1.179 1.00 84.50 83 LEU A N 1
ATOM 610 C CA . LEU A 1 83 ? 3.895 -10.539 -1.484 1.00 84.50 83 LEU A CA 1
ATOM 611 C C . LEU A 1 83 ? 3.381 -10.877 -2.893 1.00 84.50 83 LEU A C 1
ATOM 613 O O . LEU A 1 83 ? 4.068 -11.558 -3.655 1.00 84.50 83 LEU A O 1
ATOM 617 N N . LEU A 1 84 ? 2.213 -10.348 -3.269 1.00 85.44 84 LEU A N 1
ATOM 618 C CA . LEU A 1 84 ? 1.631 -10.539 -4.602 1.00 85.44 84 LEU A CA 1
ATOM 619 C C . LEU A 1 84 ? 2.447 -9.848 -5.710 1.00 85.44 84 LEU A C 1
ATOM 621 O O . LEU A 1 84 ? 2.653 -10.437 -6.770 1.00 85.44 84 LEU A O 1
ATOM 625 N N . GLU A 1 85 ? 2.943 -8.628 -5.475 1.00 84.88 85 GLU A N 1
ATOM 626 C CA . GLU A 1 85 ? 3.824 -7.915 -6.414 1.00 84.88 85 GLU A CA 1
ATOM 627 C C . GLU A 1 85 ? 5.131 -8.684 -6.643 1.00 84.88 85 GLU A C 1
ATOM 629 O O . GLU A 1 85 ? 5.516 -8.892 -7.792 1.00 84.88 85 GLU A O 1
ATOM 634 N N . GLY A 1 86 ? 5.783 -9.167 -5.577 1.00 80.94 86 GLY A N 1
ATOM 635 C CA . GLY A 1 86 ? 7.021 -9.946 -5.695 1.00 80.94 86 GLY A CA 1
ATOM 636 C C . GLY A 1 86 ? 6.844 -11.232 -6.507 1.00 80.94 86 GLY A C 1
ATOM 637 O O . GLY A 1 86 ? 7.721 -11.611 -7.289 1.00 80.94 86 GLY A O 1
ATOM 638 N N . LEU A 1 87 ? 5.682 -11.873 -6.383 1.00 79.50 87 LEU A N 1
ATOM 639 C CA . LEU A 1 87 ? 5.354 -13.080 -7.134 1.00 79.50 87 LEU A CA 1
ATOM 640 C C . LEU A 1 87 ? 5.059 -12.788 -8.619 1.00 79.50 87 LEU A C 1
ATOM 642 O O . LEU A 1 87 ? 5.435 -13.575 -9.489 1.00 79.50 87 LEU A O 1
ATOM 646 N N . LEU A 1 88 ? 4.455 -11.638 -8.934 1.00 73.69 88 LEU A N 1
ATOM 647 C CA . LEU A 1 88 ? 4.230 -11.198 -10.317 1.00 73.69 88 LEU A CA 1
ATOM 648 C C . LEU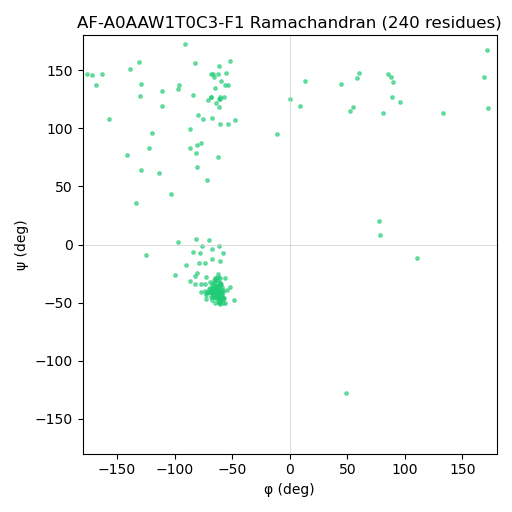 A 1 88 ? 5.515 -10.733 -11.011 1.00 73.69 88 LEU A C 1
ATOM 650 O O . LEU A 1 88 ? 5.758 -11.124 -12.152 1.00 73.69 88 LEU A O 1
ATOM 654 N N . ASP A 1 89 ? 6.358 -9.953 -10.334 1.00 74.19 89 ASP A N 1
ATOM 655 C CA . ASP A 1 89 ? 7.629 -9.472 -10.894 1.00 74.19 89 ASP A CA 1
ATOM 656 C C . ASP A 1 89 ? 8.579 -10.643 -11.208 1.00 74.19 89 ASP A C 1
ATOM 658 O O . ASP A 1 89 ? 9.264 -10.640 -12.235 1.00 74.19 89 ASP A O 1
ATOM 662 N N . SER A 1 90 ? 8.557 -11.696 -10.383 1.00 70.69 90 SER A N 1
ATOM 663 C CA . SER A 1 90 ? 9.299 -12.941 -10.636 1.00 70.69 90 SER A CA 1
ATOM 664 C C . SER A 1 90 ? 8.838 -13.650 -11.916 1.00 70.69 90 SER A C 1
ATOM 666 O O . SER A 1 90 ? 9.639 -14.284 -12.601 1.00 70.69 90 SER A O 1
ATOM 668 N N . LYS A 1 91 ? 7.558 -13.512 -12.284 1.00 61.19 91 LYS A N 1
ATOM 669 C CA . LYS A 1 91 ? 6.979 -14.095 -13.502 1.00 61.19 91 LYS A CA 1
ATOM 670 C C . LYS A 1 91 ? 7.253 -13.249 -14.750 1.00 61.19 91 LYS A C 1
ATOM 672 O O . LYS A 1 91 ? 7.447 -13.801 -15.830 1.00 61.19 91 LYS A O 1
ATOM 677 N N . GLU A 1 92 ? 7.294 -11.924 -14.617 1.00 54.78 92 GLU A N 1
ATOM 678 C CA . GLU A 1 92 ? 7.571 -10.999 -15.729 1.00 54.78 92 GLU A CA 1
ATOM 679 C C . GLU A 1 92 ? 9.073 -10.893 -16.082 1.00 54.78 92 GLU A C 1
ATOM 681 O O . GLU A 1 92 ? 9.421 -10.449 -17.177 1.00 54.78 92 GLU A O 1
ATOM 686 N N . GLY A 1 93 ? 9.979 -11.353 -15.209 1.00 44.41 93 GLY A N 1
ATOM 687 C CA . GLY A 1 93 ? 11.433 -11.370 -15.440 1.00 44.41 93 GLY A CA 1
ATOM 688 C C . GLY A 1 93 ? 11.939 -12.321 -16.541 1.00 44.41 93 GLY A C 1
ATOM 689 O O . GLY A 1 93 ? 13.132 -12.313 -16.839 1.00 44.41 93 GLY A O 1
ATOM 690 N N . GLY A 1 94 ? 11.064 -13.125 -17.158 1.00 34.16 94 GLY A N 1
ATOM 691 C CA . GLY A 1 94 ? 11.420 -14.183 -18.116 1.00 34.16 94 GLY A CA 1
ATOM 692 C C . GLY A 1 94 ? 11.336 -13.844 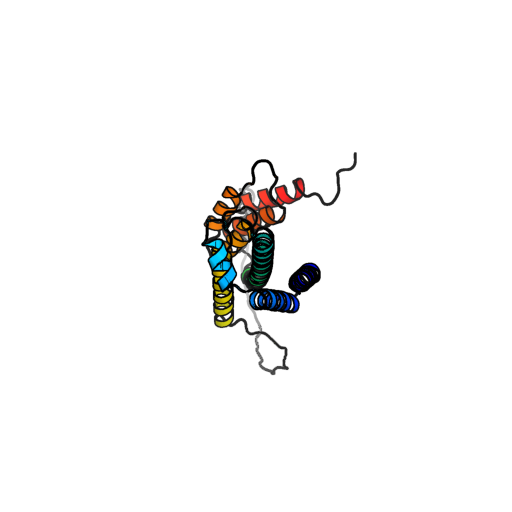-19.612 1.00 34.16 94 GLY A C 1
ATOM 693 O O . GLY A 1 94 ? 11.579 -14.727 -20.429 1.00 34.16 94 GLY A O 1
ATOM 694 N N . GLN A 1 95 ? 11.002 -12.613 -20.016 1.00 32.94 95 GLN A N 1
ATOM 695 C CA . GLN A 1 95 ? 10.951 -12.237 -21.439 1.00 32.94 95 GLN A CA 1
ATOM 696 C C . GLN A 1 95 ? 11.932 -11.103 -21.774 1.00 32.94 95 GLN A C 1
ATOM 698 O O . GLN A 1 95 ? 11.587 -9.924 -21.641 1.00 32.94 95 GLN A O 1
ATOM 703 N N . PRO A 1 96 ? 13.148 -11.410 -22.270 1.00 38.94 96 PRO A N 1
ATOM 704 C CA . PRO A 1 96 ? 13.876 -10.448 -23.080 1.00 38.94 96 PRO A CA 1
ATOM 705 C C . PRO A 1 96 ? 13.062 -10.201 -24.355 1.00 38.94 96 PRO A C 1
ATOM 707 O O . PRO A 1 96 ? 12.732 -11.121 -25.103 1.00 38.94 96 PRO A O 1
ATOM 710 N N . ALA A 1 97 ? 12.692 -8.942 -24.577 1.00 37.56 97 ALA A N 1
ATOM 711 C CA . ALA A 1 97 ? 12.114 -8.509 -25.840 1.00 37.56 97 ALA A CA 1
ATOM 712 C C . ALA A 1 97 ? 13.048 -8.918 -26.998 1.00 37.56 97 ALA A C 1
ATOM 714 O O . ALA A 1 97 ? 14.260 -8.734 -26.859 1.00 37.56 97 ALA A O 1
ATOM 715 N N . PRO A 1 98 ? 12.527 -9.430 -28.129 1.00 39.03 98 PRO A N 1
ATOM 716 C CA . PRO A 1 98 ? 13.356 -9.682 -29.296 1.00 39.03 98 PRO A CA 1
ATOM 717 C C . PRO A 1 98 ? 13.943 -8.351 -29.775 1.00 39.03 98 PRO A C 1
ATOM 719 O O . PRO A 1 98 ? 13.219 -7.413 -30.117 1.00 39.03 98 PRO A O 1
ATOM 722 N N . SER A 1 99 ? 15.269 -8.269 -29.748 1.00 41.41 99 SER A N 1
ATOM 723 C CA . SER A 1 99 ? 16.059 -7.260 -30.438 1.00 41.41 99 SER A CA 1
ATOM 724 C C . SER A 1 99 ? 15.791 -7.381 -31.937 1.00 41.41 99 SER A C 1
ATOM 726 O O . SER A 1 99 ? 16.287 -8.297 -32.588 1.00 41.41 99 SER A O 1
ATOM 728 N N . SER A 1 100 ? 14.984 -6.475 -32.490 1.00 36.94 100 SER A N 1
ATOM 729 C CA . SER A 1 100 ? 14.993 -6.218 -33.927 1.00 36.94 100 SER A CA 1
ATOM 730 C C . SER A 1 100 ? 16.074 -5.179 -34.210 1.00 36.94 100 SER A C 1
ATOM 732 O O . SER A 1 100 ? 15.800 -3.979 -34.290 1.00 36.94 100 SER A O 1
ATOM 734 N N . ASP A 1 101 ? 17.308 -5.653 -34.330 1.00 38.78 101 ASP A N 1
ATOM 735 C CA . ASP A 1 101 ? 18.303 -4.963 -35.136 1.00 38.78 101 ASP A CA 1
ATOM 736 C C . ASP A 1 101 ? 17.851 -5.078 -36.596 1.00 38.78 101 ASP A C 1
ATOM 738 O O . ASP A 1 101 ? 17.852 -6.156 -37.186 1.00 38.78 101 ASP A O 1
ATOM 742 N N . ALA A 1 102 ? 17.402 -3.961 -37.162 1.00 38.53 102 ALA A N 1
ATOM 743 C CA . ALA A 1 102 ? 17.304 -3.769 -38.601 1.00 38.53 102 ALA A CA 1
ATOM 744 C C . ALA A 1 102 ? 18.139 -2.536 -38.935 1.00 38.53 102 ALA A C 1
ATOM 746 O O . ALA A 1 102 ? 17.658 -1.406 -39.001 1.00 38.53 102 ALA A O 1
ATOM 747 N N . ASP A 1 103 ? 19.432 -2.803 -39.068 1.00 34.38 103 ASP A N 1
ATOM 748 C CA . ASP A 1 103 ? 20.370 -2.004 -39.831 1.00 34.38 103 ASP A CA 1
ATOM 749 C C . ASP A 1 103 ? 19.888 -1.982 -41.293 1.00 34.38 103 ASP A C 1
ATOM 751 O O . ASP A 1 103 ? 19.585 -3.018 -41.892 1.00 34.38 103 ASP A O 1
ATOM 755 N N . THR A 1 104 ? 19.737 -0.799 -41.878 1.00 38.78 104 THR A N 1
ATOM 756 C CA . THR A 1 104 ? 19.637 -0.649 -43.334 1.00 38.78 104 THR A CA 1
ATOM 757 C C . THR A 1 104 ? 20.395 0.609 -43.718 1.00 38.78 104 THR A C 1
ATOM 759 O O . THR A 1 104 ? 19.838 1.682 -43.944 1.00 38.78 104 THR A O 1
ATOM 762 N N . SER A 1 105 ? 21.714 0.456 -43.733 1.00 36.50 105 SER A N 1
ATOM 763 C CA . SER A 1 105 ? 22.650 1.383 -44.351 1.00 36.50 105 SER A CA 1
ATOM 764 C C . SER A 1 105 ? 22.371 1.516 -45.854 1.00 36.50 105 SER A C 1
ATOM 766 O O . SER A 1 105 ? 22.360 0.535 -46.599 1.00 36.50 105 SER A O 1
ATOM 768 N N . ALA A 1 106 ? 22.164 2.753 -46.307 1.00 37.44 106 ALA A N 1
ATOM 769 C CA . ALA A 1 106 ? 22.083 3.107 -47.716 1.00 37.44 106 ALA A CA 1
ATOM 770 C C . ALA A 1 106 ? 23.487 3.117 -48.352 1.00 37.44 106 ALA A C 1
ATOM 772 O O . ALA A 1 106 ? 24.314 3.983 -48.082 1.00 37.44 106 ALA A O 1
ATOM 773 N N . THR A 1 107 ? 23.711 2.099 -49.182 1.00 34.03 107 THR A N 1
ATOM 774 C CA . THR A 1 107 ? 24.495 2.027 -50.428 1.00 34.03 107 THR A CA 1
ATOM 775 C C . THR A 1 107 ? 25.377 3.223 -50.826 1.00 34.03 107 THR A C 1
ATOM 777 O O . THR A 1 107 ? 24.872 4.274 -51.220 1.00 34.03 107 THR A O 1
ATOM 780 N N . SER A 1 108 ? 26.687 2.971 -50.934 1.00 37.41 108 SER A N 1
ATOM 781 C CA . SER A 1 108 ? 27.543 3.583 -51.955 1.00 37.41 108 SER A CA 1
ATOM 782 C C . SER A 1 108 ? 28.350 2.494 -52.667 1.00 37.41 108 SER A C 1
ATOM 784 O O . SER A 1 108 ? 28.958 1.625 -52.047 1.00 37.41 108 SER A O 1
ATOM 786 N N . THR A 1 109 ? 28.242 2.537 -53.985 1.00 34.75 109 THR A N 1
ATOM 787 C CA . THR A 1 109 ? 28.692 1.619 -55.031 1.00 34.75 109 THR A CA 1
ATOM 788 C C . THR A 1 109 ? 30.219 1.549 -55.136 1.00 34.75 109 THR A C 1
ATOM 790 O O . THR A 1 109 ? 30.860 2.584 -54.982 1.00 34.75 109 THR A O 1
ATOM 793 N N . LEU A 1 110 ? 30.787 0.379 -55.481 1.00 32.62 110 LEU A N 1
ATOM 794 C CA . LEU A 1 110 ? 31.758 0.166 -56.579 1.00 32.62 110 LEU A CA 1
ATOM 795 C C . LEU A 1 110 ? 32.420 -1.233 -56.538 1.00 32.62 110 LEU A C 1
ATOM 797 O O . LEU A 1 110 ? 32.823 -1.716 -55.489 1.00 32.62 110 LEU A O 1
ATOM 801 N N . ALA A 1 111 ? 32.640 -1.750 -57.753 1.00 33.84 111 ALA A N 1
ATOM 802 C CA . ALA A 1 111 ? 33.653 -2.718 -58.192 1.00 33.84 111 ALA A CA 1
ATOM 803 C C . ALA A 1 111 ? 33.357 -4.234 -58.132 1.00 33.84 111 ALA A C 1
ATOM 805 O O . ALA A 1 111 ? 32.992 -4.819 -57.121 1.00 33.84 111 ALA A O 1
ATOM 806 N N . ALA A 1 112 ? 33.570 -4.834 -59.306 1.00 34.84 112 ALA A N 1
ATOM 807 C CA . ALA A 1 112 ? 33.406 -6.224 -59.700 1.00 34.84 112 ALA A CA 1
ATOM 808 C C . ALA A 1 112 ? 34.602 -7.118 -59.328 1.00 34.84 112 ALA A C 1
ATOM 810 O O . ALA A 1 112 ? 35.734 -6.643 -59.280 1.00 34.84 112 ALA A O 1
ATOM 811 N N . SER A 1 113 ? 34.367 -8.427 -59.185 1.00 38.19 113 SER A N 1
ATOM 812 C CA . SER A 1 113 ? 35.141 -9.490 -59.859 1.00 38.19 113 SER A CA 1
ATOM 813 C C . SER A 1 113 ? 34.570 -10.889 -59.577 1.00 38.19 113 SER A C 1
ATOM 815 O O . SER A 1 113 ? 33.991 -11.148 -58.526 1.00 38.19 113 SER A O 1
ATOM 817 N N . ASP A 1 114 ? 34.721 -11.730 -60.599 1.00 30.94 114 ASP A N 1
ATOM 818 C CA . ASP A 1 114 ? 34.401 -13.150 -60.763 1.00 30.94 114 ASP A CA 1
ATOM 819 C C . ASP A 1 114 ? 34.929 -14.119 -59.690 1.00 30.94 114 ASP A C 1
ATOM 821 O O . ASP A 1 114 ? 36.005 -13.912 -59.133 1.00 30.94 114 ASP A O 1
ATOM 825 N N . GLY A 1 115 ? 34.270 -15.287 -59.593 1.00 31.81 115 GLY A N 1
ATOM 826 C CA . GLY A 1 115 ? 34.997 -16.566 -59.558 1.00 31.81 115 GLY A CA 1
ATOM 827 C C . GLY A 1 115 ? 34.625 -17.615 -58.494 1.00 31.81 115 GLY A C 1
ATOM 828 O O . GLY A 1 115 ? 35.008 -17.486 -57.340 1.00 31.81 115 GLY A O 1
ATOM 829 N N . ALA A 1 116 ? 34.077 -18.734 -58.990 1.00 33.22 116 ALA A N 1
ATOM 830 C CA . ALA A 1 116 ? 34.385 -20.132 -58.629 1.00 33.22 116 ALA A CA 1
ATOM 831 C C . ALA A 1 116 ? 33.707 -20.851 -57.431 1.00 33.22 116 ALA A C 1
ATOM 833 O O . ALA A 1 116 ? 33.336 -20.284 -56.411 1.00 33.22 116 ALA A O 1
ATOM 834 N N . GLU A 1 117 ? 33.541 -22.159 -57.663 1.00 29.83 117 GLU A N 1
ATOM 835 C CA . GLU A 1 117 ? 32.635 -23.160 -57.083 1.00 29.83 117 GLU A CA 1
ATOM 836 C C . GLU A 1 117 ? 33.157 -23.946 -55.855 1.00 29.83 117 GLU A C 1
ATOM 838 O O . GLU A 1 117 ? 34.352 -23.994 -55.586 1.00 29.83 117 GLU A O 1
ATOM 843 N N . SER A 1 118 ? 32.214 -24.725 -55.293 1.00 35.78 118 SER A N 1
ATOM 844 C CA . SER A 1 118 ? 32.325 -26.082 -54.707 1.00 35.78 118 SER A CA 1
ATOM 845 C C . SER A 1 118 ? 32.511 -26.278 -53.191 1.00 35.78 118 SER A C 1
ATOM 847 O O . SER A 1 118 ? 33.519 -25.876 -52.628 1.00 35.78 118 SER A O 1
ATOM 849 N N . SER A 1 119 ? 31.539 -27.038 -52.635 1.00 37.66 119 SER A N 1
ATOM 850 C CA . SER A 1 119 ? 31.654 -28.230 -51.748 1.00 37.66 119 SER A CA 1
ATOM 851 C C . SER A 1 119 ? 32.368 -28.081 -50.386 1.00 37.66 119 SER A C 1
ATOM 853 O O . SER A 1 119 ? 33.324 -27.341 -50.258 1.00 37.66 119 SER A O 1
ATOM 855 N N . GLU A 1 120 ? 32.055 -28.757 -49.275 1.00 31.56 120 GLU A N 1
ATOM 856 C CA . GLU A 1 120 ? 31.174 -29.871 -48.911 1.00 31.56 120 GLU A CA 1
ATOM 857 C C . GLU A 1 120 ? 31.175 -29.978 -47.358 1.00 31.56 120 GLU A C 1
ATOM 859 O O . GLU A 1 120 ? 32.199 -29.751 -46.726 1.00 31.56 120 GLU A O 1
ATOM 864 N N . GLN A 1 121 ? 30.028 -30.364 -46.783 1.00 34.75 121 GLN A N 1
ATOM 865 C CA . GLN A 1 121 ? 29.822 -31.365 -45.712 1.00 34.75 121 GLN A CA 1
ATOM 866 C C . GLN A 1 121 ? 30.455 -31.331 -44.289 1.00 34.75 121 GLN A C 1
ATOM 868 O O . GLN A 1 121 ? 31.650 -31.175 -44.079 1.00 34.75 121 GLN A O 1
ATOM 873 N N . SER A 1 122 ? 29.585 -31.794 -43.365 1.00 38.81 122 SER A N 1
ATOM 874 C CA . SER A 1 122 ? 29.830 -32.635 -42.166 1.00 38.81 122 SER A CA 1
ATOM 875 C C . SER A 1 122 ? 30.198 -31.951 -40.840 1.00 38.81 122 SER A C 1
ATOM 877 O O . SER A 1 122 ? 30.990 -31.027 -40.819 1.00 38.81 122 SER A O 1
ATOM 879 N N . SER A 1 123 ? 29.795 -32.398 -39.640 1.00 40.78 123 SER A N 1
ATOM 880 C CA . SER A 1 123 ? 28.712 -33.240 -39.071 1.00 40.78 123 SER A CA 1
ATOM 881 C C . SER A 1 123 ? 29.055 -33.475 -37.574 1.00 40.78 123 SER A C 1
ATOM 883 O O . SER A 1 123 ? 30.216 -33.310 -37.205 1.00 40.78 123 SER A O 1
ATOM 885 N N . SER A 1 124 ? 28.093 -33.999 -36.788 1.00 40.44 124 SER A N 1
ATOM 886 C CA . SER A 1 124 ? 28.195 -34.654 -35.445 1.00 40.44 124 SER A CA 1
ATOM 887 C C . SER A 1 124 ? 28.078 -33.742 -34.202 1.00 40.44 124 SER A C 1
ATOM 889 O O . SER A 1 124 ? 28.601 -32.637 -34.224 1.00 40.44 124 SER A O 1
ATOM 891 N N . SER A 1 125 ? 27.410 -34.073 -33.078 1.00 38.03 125 SER A N 1
ATOM 892 C CA . SER A 1 125 ? 26.656 -35.244 -32.534 1.00 38.03 125 SER A CA 1
ATOM 893 C C . SER A 1 125 ? 25.893 -34.773 -31.256 1.00 38.03 125 SER A C 1
ATOM 895 O O . SER A 1 125 ? 26.424 -33.916 -30.558 1.00 38.03 125 SER A O 1
ATOM 897 N N . ALA A 1 126 ? 24.617 -35.107 -30.968 1.00 30.36 126 ALA A N 1
ATOM 898 C CA . ALA A 1 126 ? 24.083 -36.264 -30.188 1.00 30.36 126 ALA A CA 1
ATOM 899 C C . ALA A 1 126 ? 24.833 -36.555 -28.851 1.00 30.36 126 ALA A C 1
ATOM 901 O O . ALA A 1 126 ? 26.054 -36.529 -28.871 1.00 30.36 126 ALA A O 1
ATOM 902 N N . ALA A 1 127 ? 24.274 -36.881 -27.669 1.00 31.98 127 ALA A N 1
ATOM 903 C CA . ALA A 1 127 ? 22.952 -37.278 -27.141 1.00 31.98 127 ALA A CA 1
ATOM 904 C C . ALA A 1 127 ? 22.963 -37.092 -25.582 1.00 31.98 127 ALA A C 1
ATOM 906 O O . ALA A 1 127 ? 24.040 -37.055 -24.998 1.00 31.98 127 ALA A O 1
ATOM 907 N N . ALA A 1 128 ? 21.852 -36.727 -24.922 1.00 30.89 128 ALA A N 1
ATOM 908 C CA . ALA A 1 128 ? 20.991 -37.546 -24.029 1.00 30.89 128 ALA A CA 1
ATOM 909 C C . ALA A 1 128 ? 21.646 -38.280 -22.825 1.00 30.89 128 ALA A C 1
ATOM 911 O O . ALA A 1 128 ? 22.448 -39.175 -23.044 1.00 30.89 128 ALA A O 1
ATOM 912 N N . ASP A 1 129 ? 21.236 -37.944 -21.585 1.00 28.95 129 ASP A N 1
ATOM 913 C CA . ASP A 1 129 ? 20.671 -38.845 -20.534 1.00 28.95 129 ASP A CA 1
ATOM 914 C C . ASP A 1 129 ? 20.523 -38.068 -19.197 1.00 28.95 129 ASP A C 1
ATOM 916 O O . ASP A 1 129 ? 21.458 -37.399 -18.771 1.00 28.95 129 ASP A O 1
ATOM 920 N N . THR A 1 130 ? 19.338 -37.853 -18.611 1.00 32.62 130 THR A N 1
ATOM 921 C CA . THR A 1 130 ? 18.405 -38.724 -17.845 1.00 32.62 130 THR A CA 1
ATOM 922 C C . THR A 1 130 ? 18.761 -38.930 -16.359 1.00 32.62 130 THR A C 1
ATOM 924 O O . THR A 1 130 ? 19.715 -39.601 -15.996 1.00 32.62 130 THR A O 1
ATOM 927 N N . SER A 1 131 ? 17.876 -38.374 -15.520 1.00 38.84 131 SER A N 1
ATOM 928 C CA . SER A 1 131 ? 17.470 -38.758 -14.155 1.00 38.84 131 SER A CA 1
ATOM 929 C C . SER A 1 131 ? 18.515 -38.983 -13.050 1.00 38.84 131 SER A C 1
ATOM 931 O O . SER A 1 131 ? 19.160 -40.024 -12.991 1.00 38.84 131 SER A O 1
ATOM 933 N N . ALA A 1 132 ? 18.465 -38.124 -12.026 1.00 33.69 132 ALA A N 1
ATOM 934 C CA . ALA A 1 132 ? 18.552 -38.563 -10.631 1.00 33.69 132 ALA A CA 1
ATOM 935 C C . ALA A 1 132 ? 17.914 -37.530 -9.679 1.00 33.69 132 ALA A C 1
ATOM 937 O O . ALA A 1 132 ? 18.429 -36.439 -9.466 1.00 33.69 132 ALA A O 1
ATOM 938 N N . SER A 1 133 ? 16.752 -37.926 -9.160 1.00 31.30 133 SER A N 1
ATOM 939 C CA . SER A 1 133 ? 16.109 -37.598 -7.880 1.00 31.30 133 SER A CA 1
ATOM 940 C C . SER A 1 133 ? 16.801 -36.638 -6.889 1.00 31.30 133 SER A C 1
ATOM 942 O O . SER A 1 133 ? 17.886 -36.913 -6.387 1.00 31.30 133 SER A O 1
ATOM 944 N N . CYS A 1 134 ? 16.025 -35.608 -6.529 1.00 40.84 134 CYS A N 1
ATOM 945 C CA . CYS A 1 134 ? 15.815 -34.908 -5.248 1.00 40.84 134 CYS A CA 1
ATOM 946 C C . CYS A 1 134 ? 16.783 -35.135 -4.067 1.00 40.84 134 CYS A C 1
ATOM 948 O O . CYS A 1 134 ? 17.007 -36.269 -3.638 1.00 40.84 134 CYS A O 1
ATOM 950 N N . PRO A 1 135 ? 17.083 -34.035 -3.350 1.00 39.34 135 PRO A N 1
ATOM 951 C CA . PRO A 1 135 ? 16.584 -33.958 -1.979 1.00 39.34 135 PRO A CA 1
ATOM 952 C C . PRO A 1 135 ? 15.844 -32.646 -1.674 1.00 39.34 135 PRO A C 1
ATOM 954 O O . PRO A 1 135 ? 16.254 -31.561 -2.069 1.00 39.34 135 PRO A O 1
ATOM 957 N N . ALA A 1 136 ? 14.740 -32.819 -0.946 1.00 44.25 136 ALA A N 1
ATOM 958 C CA . ALA A 1 136 ? 13.962 -31.861 -0.165 1.00 44.25 136 ALA A CA 1
ATOM 959 C C . ALA A 1 136 ? 14.599 -30.472 0.062 1.00 44.25 136 ALA A C 1
ATOM 961 O O . ALA A 1 136 ? 15.327 -30.252 1.030 1.00 44.25 136 ALA A O 1
ATOM 962 N N . GLY A 1 137 ? 14.237 -29.529 -0.804 1.00 36.59 137 GLY A N 1
ATOM 963 C CA . GLY A 1 137 ? 14.152 -28.109 -0.490 1.00 36.59 137 GLY A CA 1
ATOM 964 C C . GLY A 1 137 ? 12.675 -27.730 -0.504 1.00 36.59 137 GLY A C 1
ATOM 965 O O . GLY A 1 137 ? 11.946 -28.150 -1.396 1.00 36.59 137 GLY A O 1
ATOM 966 N N . ASP A 1 138 ? 12.244 -27.019 0.527 1.00 44.56 138 ASP A N 1
ATOM 967 C CA . ASP A 1 138 ? 10.912 -26.449 0.733 1.00 44.56 138 ASP A CA 1
ATOM 968 C C . ASP A 1 138 ? 10.605 -25.418 -0.376 1.00 44.56 138 ASP A C 1
ATOM 970 O O . ASP A 1 138 ? 10.745 -24.211 -0.198 1.00 44.56 138 ASP A O 1
ATOM 974 N N . GLU A 1 139 ? 10.304 -25.912 -1.577 1.00 43.66 139 GLU A N 1
ATOM 975 C CA . GLU A 1 139 ? 9.856 -25.134 -2.728 1.00 43.66 139 GLU A CA 1
ATOM 976 C C . GLU A 1 139 ? 8.335 -25.010 -2.610 1.00 43.66 139 GLU A C 1
ATOM 978 O O . GLU A 1 139 ? 7.605 -25.945 -2.942 1.00 43.66 139 GLU A O 1
ATOM 983 N N . LEU A 1 140 ? 7.860 -23.867 -2.103 1.00 46.94 140 LEU A N 1
ATOM 984 C CA . LEU A 1 140 ? 6.461 -23.464 -2.234 1.00 46.94 140 LEU A CA 1
ATOM 985 C C . LEU A 1 140 ? 6.116 -23.504 -3.730 1.00 46.94 140 LEU A C 1
ATOM 987 O O . LEU A 1 140 ? 6.554 -22.655 -4.516 1.00 46.94 140 LEU A O 1
ATOM 991 N N . SER A 1 141 ? 5.391 -24.543 -4.132 1.00 43.97 141 SER A N 1
ATOM 992 C CA . SER A 1 141 ? 4.909 -24.721 -5.487 1.00 43.97 141 SER A CA 1
ATOM 993 C C . SER A 1 141 ? 4.070 -23.505 -5.851 1.00 43.97 141 SER A C 1
ATOM 995 O O . SER A 1 141 ? 3.167 -23.104 -5.129 1.00 43.97 141 SER A O 1
ATOM 997 N N . SER A 1 142 ? 4.395 -22.877 -6.980 1.00 56.41 142 SER A N 1
ATOM 998 C CA . SER A 1 142 ? 3.667 -21.731 -7.532 1.00 56.41 142 SER A CA 1
ATOM 999 C C . SER A 1 142 ? 2.307 -22.165 -8.088 1.00 56.41 142 SER A C 1
ATOM 1001 O O . SER A 1 142 ? 2.010 -21.982 -9.272 1.00 56.41 142 SER A O 1
ATOM 1003 N N . ASP A 1 143 ? 1.497 -22.804 -7.252 1.00 69.06 143 ASP A N 1
ATOM 1004 C CA . ASP A 1 143 ? 0.190 -23.292 -7.623 1.00 69.06 143 ASP A CA 1
ATOM 1005 C C . ASP A 1 143 ? -0.725 -22.085 -7.866 1.00 69.06 143 ASP A C 1
ATOM 1007 O O . ASP A 1 143 ? -0.880 -21.216 -7.003 1.00 69.06 143 ASP A O 1
ATOM 1011 N N . PRO A 1 144 ? -1.389 -21.998 -9.035 1.00 72.56 144 PRO A N 1
ATOM 1012 C CA . PRO A 1 144 ? -2.279 -20.878 -9.349 1.00 72.56 144 PRO A CA 1
ATOM 1013 C C . PRO A 1 144 ? -3.456 -20.764 -8.366 1.00 72.56 144 PRO A C 1
ATOM 1015 O O . PRO A 1 144 ? -4.135 -19.740 -8.335 1.00 72.56 144 PRO A O 1
ATOM 1018 N N . ARG A 1 145 ? -3.696 -21.812 -7.567 1.00 76.12 145 ARG A N 1
ATOM 1019 C CA . ARG A 1 145 ? -4.702 -21.854 -6.503 1.00 76.12 145 ARG A CA 1
ATOM 1020 C C . ARG A 1 145 ? -4.302 -21.006 -5.298 1.00 76.12 145 ARG A C 1
ATOM 1022 O O . ARG A 1 145 ? -5.103 -20.180 -4.881 1.00 76.12 145 ARG A O 1
ATOM 1029 N N . GLU A 1 146 ? -3.067 -21.126 -4.815 1.00 79.12 146 GLU A N 1
ATOM 1030 C CA . GLU A 1 146 ? -2.579 -20.334 -3.674 1.00 79.12 146 GLU A CA 1
ATOM 1031 C C . GLU A 1 146 ? -2.547 -18.838 -4.008 1.00 79.12 146 GLU A C 1
ATOM 1033 O O . GLU A 1 146 ? -2.911 -17.991 -3.196 1.00 79.12 146 GLU A O 1
ATOM 1038 N N . LEU A 1 147 ? -2.200 -18.509 -5.256 1.00 78.44 147 LEU A N 1
ATOM 1039 C CA . LEU A 1 147 ? -2.290 -17.151 -5.789 1.00 78.44 147 LEU A CA 1
ATOM 1040 C C . LEU A 1 147 ? -3.718 -16.595 -5.752 1.00 78.44 147 LEU A C 1
ATOM 1042 O O . LEU A 1 147 ? -3.919 -15.442 -5.376 1.00 78.44 147 LEU A O 1
ATOM 1046 N N . ALA A 1 148 ? -4.706 -17.399 -6.149 1.00 85.00 148 ALA A N 1
ATOM 1047 C CA . ALA A 1 148 ? -6.104 -16.985 -6.127 1.00 85.00 148 ALA A CA 1
ATOM 1048 C C . ALA A 1 148 ? -6.600 -16.775 -4.689 1.00 85.00 148 ALA A C 1
ATOM 1050 O O . ALA A 1 148 ? -7.257 -15.773 -4.417 1.00 85.00 148 ALA A O 1
ATOM 1051 N N . GLU A 1 149 ? -6.238 -17.662 -3.763 1.00 87.56 149 GLU A N 1
ATOM 1052 C CA . GLU A 1 149 ? -6.567 -17.527 -2.338 1.00 87.56 149 GLU A CA 1
ATOM 1053 C C . GLU A 1 149 ? -5.920 -16.284 -1.718 1.00 87.56 149 GLU A C 1
ATOM 1055 O O . GLU A 1 149 ? -6.584 -15.534 -1.003 1.00 87.56 149 GLU A O 1
ATOM 1060 N N . ALA A 1 150 ? -4.661 -15.995 -2.054 1.00 85.81 150 ALA A N 1
ATOM 1061 C CA . ALA A 1 150 ? -3.974 -14.788 -1.606 1.00 85.81 150 ALA A CA 1
ATOM 1062 C C . ALA A 1 150 ? -4.620 -13.504 -2.156 1.00 85.81 150 ALA A C 1
ATOM 1064 O O . ALA A 1 150 ? -4.725 -12.509 -1.434 1.00 85.81 150 ALA A O 1
ATOM 1065 N N . VAL A 1 151 ? -5.087 -13.516 -3.411 1.00 87.12 151 VAL A N 1
ATOM 1066 C CA . VAL A 1 151 ? -5.841 -12.395 -3.995 1.00 87.12 151 VAL A CA 1
ATOM 1067 C C . VAL A 1 151 ? -7.183 -12.221 -3.288 1.00 87.12 151 VAL A C 1
ATOM 1069 O O . VAL A 1 151 ? -7.509 -11.098 -2.919 1.00 87.12 151 VAL A O 1
ATOM 1072 N N . LEU A 1 152 ? -7.929 -13.297 -3.028 1.00 89.88 152 LEU A N 1
ATOM 1073 C CA . LEU A 1 152 ? -9.198 -13.222 -2.292 1.00 89.88 152 LEU A CA 1
ATOM 1074 C C . LEU A 1 152 ? -8.996 -12.677 -0.873 1.00 89.88 152 LEU A C 1
ATOM 1076 O O . LEU A 1 152 ? -9.664 -11.724 -0.482 1.00 89.88 152 LEU A O 1
ATOM 1080 N N . ALA A 1 153 ? -7.999 -13.184 -0.145 1.00 89.75 153 ALA A N 1
ATOM 1081 C CA . ALA A 1 153 ? -7.656 -12.690 1.187 1.00 89.75 153 ALA A CA 1
ATOM 1082 C C . ALA A 1 153 ? -7.241 -11.206 1.185 1.00 89.75 153 ALA A C 1
ATOM 1084 O O . ALA A 1 153 ? -7.424 -10.512 2.186 1.00 89.75 153 ALA A O 1
ATOM 1085 N N . MET A 1 154 ? -6.670 -10.710 0.084 1.00 91.94 154 MET A N 1
ATOM 1086 C CA . MET A 1 154 ? -6.370 -9.289 -0.113 1.00 91.94 154 MET A CA 1
ATOM 1087 C C . MET A 1 154 ? -7.626 -8.476 -0.476 1.00 91.94 154 MET A C 1
ATOM 1089 O O . MET A 1 154 ? -7.755 -7.316 -0.086 1.00 91.94 154 MET A O 1
ATOM 1093 N N . GLU A 1 155 ? -8.576 -9.043 -1.216 1.00 90.88 155 GLU A N 1
ATOM 1094 C CA . GLU A 1 155 ? -9.842 -8.367 -1.521 1.00 90.88 155 GLU A CA 1
ATOM 1095 C C . GLU A 1 155 ? -10.725 -8.236 -0.279 1.00 90.88 155 GLU A C 1
ATOM 1097 O O . GLU A 1 155 ? -11.318 -7.176 -0.078 1.00 90.88 155 GLU A O 1
ATOM 1102 N N . ASP A 1 156 ? -10.729 -9.243 0.593 1.00 92.75 156 ASP A N 1
ATOM 1103 C CA . ASP A 1 156 ? -11.437 -9.207 1.873 1.00 92.75 156 ASP A CA 1
ATOM 1104 C C . ASP A 1 156 ? -10.867 -8.128 2.806 1.00 92.75 156 ASP A C 1
ATOM 1106 O O . ASP A 1 156 ? -11.613 -7.340 3.395 1.00 92.75 156 ASP A O 1
ATOM 1110 N N . THR A 1 157 ? -9.537 -8.022 2.916 1.00 91.62 157 THR A N 1
ATOM 1111 C CA . THR A 1 157 ? -8.908 -6.954 3.716 1.00 91.62 157 THR A CA 1
ATOM 1112 C C . THR A 1 157 ? -9.177 -5.576 3.131 1.00 91.62 157 THR A C 1
ATOM 1114 O O . THR A 1 157 ? -9.427 -4.628 3.880 1.00 91.62 157 THR A O 1
ATOM 1117 N N . PHE A 1 158 ? -9.188 -5.457 1.804 1.00 91.56 158 PHE A N 1
ATOM 1118 C CA . PHE A 1 158 ? -9.526 -4.217 1.119 1.00 91.56 158 PHE A CA 1
ATOM 1119 C C . PHE A 1 158 ? -10.990 -3.810 1.338 1.00 91.56 158 PHE A C 1
ATOM 1121 O O . PHE A 1 158 ? -11.267 -2.642 1.615 1.00 91.56 158 PHE A O 1
ATOM 1128 N N . ALA A 1 159 ? -11.923 -4.760 1.254 1.00 90.94 159 ALA A N 1
ATOM 1129 C CA . ALA A 1 159 ? -13.337 -4.527 1.533 1.00 90.94 159 ALA A CA 1
ATOM 1130 C C . ALA A 1 159 ? -13.539 -4.060 2.980 1.00 90.94 159 ALA A C 1
ATOM 1132 O O . ALA A 1 159 ? -14.271 -3.100 3.220 1.00 90.94 159 ALA A O 1
ATOM 1133 N N . ASN A 1 160 ? -12.817 -4.663 3.928 1.00 89.88 160 ASN A N 1
ATOM 1134 C CA . ASN A 1 160 ? -12.821 -4.223 5.319 1.00 89.88 160 ASN A CA 1
ATOM 1135 C C . ASN A 1 160 ? -12.289 -2.793 5.466 1.00 89.88 160 ASN A C 1
ATOM 1137 O O . ASN A 1 160 ? -12.915 -1.987 6.147 1.00 89.88 160 ASN A O 1
ATOM 1141 N N . LEU A 1 161 ? -11.190 -2.436 4.796 1.00 90.38 161 LEU A N 1
ATOM 1142 C CA . LEU A 1 161 ? -10.649 -1.072 4.824 1.00 90.38 161 LEU A CA 1
ATOM 1143 C C . LEU A 1 161 ? -11.644 -0.040 4.261 1.00 90.38 161 LEU A C 1
ATOM 1145 O O . LEU A 1 161 ? -11.800 1.040 4.833 1.00 90.38 161 LEU A O 1
ATOM 1149 N N . GLN A 1 162 ? -12.362 -0.392 3.191 1.00 89.94 162 GLN A N 1
ATOM 1150 C CA . GLN A 1 162 ? -13.353 0.472 2.543 1.00 89.94 162 GLN A CA 1
ATOM 1151 C C . GLN A 1 162 ? -14.537 0.841 3.453 1.00 89.94 162 GLN A C 1
ATOM 1153 O O . GLN A 1 162 ? -15.161 1.881 3.257 1.00 89.94 162 GLN A O 1
ATOM 1158 N N . ILE A 1 163 ? -14.849 0.017 4.457 1.00 89.31 163 ILE A N 1
ATOM 1159 C CA . ILE A 1 163 ? -15.897 0.322 5.444 1.00 89.31 163 ILE A CA 1
ATOM 1160 C C . ILE A 1 163 ? -15.484 1.510 6.326 1.00 89.31 163 ILE A C 1
ATOM 1162 O O . ILE A 1 163 ? -16.325 2.315 6.729 1.00 89.31 163 ILE A O 1
ATOM 1166 N N . TRP A 1 164 ? -14.192 1.624 6.638 1.00 85.94 164 TRP A N 1
ATOM 1167 C CA . TRP A 1 164 ? -13.688 2.556 7.648 1.00 85.94 164 TRP A CA 1
ATOM 1168 C C . TRP A 1 164 ? -13.112 3.852 7.068 1.00 85.94 164 TRP A C 1
ATOM 1170 O O . TRP A 1 164 ? -13.119 4.873 7.773 1.00 85.94 164 TRP A O 1
ATOM 1180 N N . ALA A 1 165 ? -12.625 3.822 5.822 1.00 86.56 165 ALA A N 1
ATOM 1181 C CA . ALA A 1 165 ? -11.934 4.933 5.173 1.00 86.56 165 ALA A CA 1
ATOM 1182 C C . ALA A 1 165 ? -12.318 5.139 3.699 1.00 86.56 165 ALA A C 1
ATOM 1184 O O . ALA A 1 165 ? -12.618 4.201 2.959 1.00 86.56 165 ALA A O 1
ATOM 1185 N N . ASP A 1 166 ? -12.219 6.397 3.259 1.00 86.38 166 ASP A N 1
ATOM 1186 C CA . ASP A 1 166 ? -12.377 6.780 1.861 1.00 86.38 166 ASP A CA 1
ATOM 1187 C C . ASP A 1 166 ? -11.091 6.491 1.073 1.00 86.38 166 ASP A C 1
ATOM 1189 O O . ASP A 1 166 ? -10.072 7.167 1.200 1.00 86.38 166 ASP A O 1
ATOM 1193 N N . LEU A 1 167 ? -11.162 5.515 0.173 1.00 81.50 167 LEU A N 1
ATOM 1194 C CA . LEU A 1 167 ? -10.026 5.034 -0.630 1.00 81.50 167 LEU A CA 1
ATOM 1195 C C . LEU A 1 167 ? -9.489 6.053 -1.654 1.00 81.50 167 LEU A C 1
ATOM 1197 O O . LEU A 1 167 ? -8.431 5.846 -2.247 1.00 81.50 167 LEU A O 1
ATOM 1201 N N . ASN A 1 168 ? -10.237 7.134 -1.892 1.00 80.81 168 ASN A N 1
ATOM 1202 C CA . ASN A 1 168 ? -9.826 8.230 -2.770 1.00 80.81 168 ASN A CA 1
ATOM 1203 C C . ASN A 1 168 ? -8.934 9.261 -2.064 1.00 80.81 168 ASN A C 1
ATOM 1205 O O . ASN A 1 168 ? -8.449 10.176 -2.731 1.00 80.81 168 ASN A O 1
ATOM 1209 N N . ASP A 1 169 ? -8.733 9.143 -0.749 1.00 84.44 169 ASP A N 1
ATOM 1210 C CA . ASP A 1 169 ? -7.806 10.007 -0.028 1.00 84.44 169 ASP A CA 1
ATOM 1211 C C . ASP A 1 169 ? -6.353 9.721 -0.444 1.00 84.44 169 ASP A C 1
ATOM 1213 O O . ASP A 1 169 ? -5.973 8.585 -0.745 1.00 84.44 169 ASP A O 1
ATOM 1217 N N . ALA A 1 170 ? -5.518 10.759 -0.451 1.00 82.44 170 ALA A N 1
ATOM 1218 C CA . ALA A 1 170 ? -4.131 10.704 -0.905 1.00 82.44 170 ALA A CA 1
ATOM 1219 C C . ALA A 1 170 ? -3.303 9.643 -0.157 1.00 82.44 170 ALA A C 1
ATOM 1221 O O . ALA A 1 170 ? -2.368 9.083 -0.734 1.00 82.44 170 ALA A O 1
ATOM 1222 N N . HIS A 1 171 ? -3.671 9.347 1.094 1.00 84.12 171 HIS A N 1
ATOM 1223 C CA . HIS A 1 171 ? -3.064 8.296 1.905 1.00 84.12 171 HIS A CA 1
ATOM 1224 C C . HIS A 1 171 ? -3.261 6.893 1.300 1.00 84.12 171 HIS A C 1
ATOM 1226 O O . HIS A 1 171 ? -2.303 6.137 1.135 1.00 84.12 171 HIS A O 1
ATOM 1232 N N . TYR A 1 172 ? -4.490 6.572 0.887 1.00 88.06 172 TYR A N 1
ATOM 1233 C CA . TYR A 1 172 ? -4.886 5.239 0.416 1.00 88.06 172 TYR A CA 1
ATOM 1234 C C . TYR A 1 172 ? -4.715 5.032 -1.086 1.00 88.06 172 TYR A C 1
ATOM 1236 O O . TYR A 1 172 ? -4.668 3.892 -1.552 1.00 88.06 172 TYR A O 1
ATOM 1244 N N . VAL A 1 173 ? -4.580 6.113 -1.857 1.00 89.69 173 VAL A N 1
ATOM 1245 C CA . VAL A 1 173 ? -4.461 6.050 -3.321 1.00 89.69 173 VAL A CA 1
ATOM 1246 C C . VAL A 1 173 ? -3.323 5.136 -3.768 1.00 89.69 173 VAL A C 1
ATOM 1248 O O . VAL A 1 173 ? -3.499 4.388 -4.728 1.00 89.69 173 VAL A O 1
ATOM 1251 N N . LEU A 1 174 ? -2.176 5.139 -3.082 1.00 89.31 174 LEU A N 1
ATOM 1252 C CA . LEU A 1 174 ? -1.061 4.274 -3.467 1.00 89.31 174 LEU A CA 1
ATOM 1253 C C . LEU A 1 174 ? -1.424 2.786 -3.330 1.00 89.31 174 LEU A C 1
ATOM 1255 O O . LEU A 1 174 ? -1.147 2.010 -4.242 1.00 89.31 174 LEU A O 1
ATOM 1259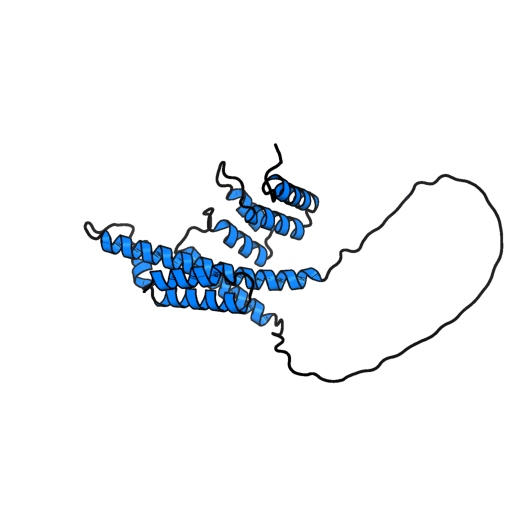 N N . LEU A 1 175 ? -2.080 2.403 -2.231 1.00 90.75 175 LEU A N 1
ATOM 1260 C CA . LEU A 1 175 ? -2.551 1.034 -1.994 1.00 90.75 175 LEU A CA 1
ATOM 1261 C C . LEU A 1 175 ? -3.622 0.641 -3.020 1.00 90.75 175 LEU A C 1
ATOM 1263 O O . LEU A 1 175 ? -3.556 -0.435 -3.614 1.00 90.75 175 LEU A O 1
ATOM 1267 N N . HIS A 1 176 ? -4.564 1.545 -3.296 1.00 91.06 176 HIS A N 1
ATOM 1268 C CA . HIS A 1 176 ? -5.620 1.314 -4.276 1.00 91.06 176 HIS A CA 1
ATOM 1269 C C . HIS A 1 176 ? -5.075 1.168 -5.706 1.00 91.06 176 HIS A C 1
ATOM 1271 O O . HIS A 1 176 ? -5.488 0.278 -6.447 1.00 91.06 176 HIS A O 1
ATOM 1277 N N . ALA A 1 177 ? -4.099 1.992 -6.090 1.00 91.62 177 ALA A N 1
ATOM 1278 C CA . ALA A 1 177 ? -3.449 1.903 -7.392 1.00 91.62 177 ALA A CA 1
ATOM 1279 C C . ALA A 1 177 ? -2.648 0.602 -7.554 1.00 91.62 177 ALA A C 1
ATOM 1281 O O . ALA A 1 177 ? -2.671 0.012 -8.634 1.00 91.62 177 ALA A O 1
ATOM 1282 N N . ARG A 1 178 ? -1.970 0.134 -6.495 1.00 91.06 178 ARG A N 1
ATOM 1283 C CA . ARG A 1 178 ? -1.292 -1.174 -6.492 1.00 91.06 178 ARG A CA 1
ATOM 1284 C C . ARG A 1 178 ? -2.292 -2.309 -6.704 1.00 91.06 178 ARG A C 1
ATOM 1286 O O . ARG A 1 178 ? -2.091 -3.128 -7.595 1.00 91.06 178 ARG A O 1
ATOM 1293 N N . ARG A 1 179 ? -3.422 -2.298 -5.992 1.00 92.06 179 ARG A N 1
ATOM 1294 C CA . ARG A 1 179 ? -4.515 -3.267 -6.192 1.00 92.06 179 ARG A CA 1
ATOM 1295 C C . ARG A 1 179 ? -5.028 -3.288 -7.640 1.00 92.06 179 ARG A C 1
ATOM 1297 O O . ARG A 1 179 ? -5.105 -4.352 -8.245 1.00 92.06 179 ARG A O 1
ATOM 1304 N N . GLU A 1 180 ? -5.353 -2.130 -8.216 1.00 90.81 180 GLU A N 1
ATOM 1305 C CA . GLU A 1 180 ? -5.827 -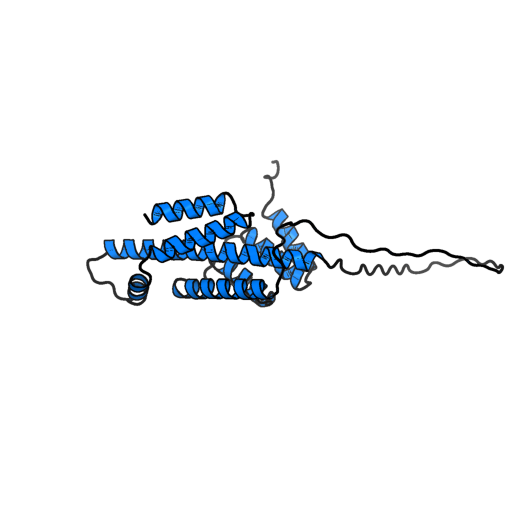2.027 -9.612 1.00 90.81 180 GLU A CA 1
ATOM 1306 C C . GLU A 1 180 ? -4.782 -2.535 -10.621 1.00 90.81 180 GLU A C 1
ATOM 1308 O O . GLU A 1 180 ? -5.121 -3.138 -11.644 1.00 90.81 180 GLU A O 1
ATOM 1313 N N . ALA A 1 181 ? -3.494 -2.350 -10.319 1.00 90.12 181 ALA A N 1
ATOM 1314 C CA . ALA A 1 181 ? -2.415 -2.930 -11.105 1.00 90.12 181 ALA A CA 1
ATOM 1315 C C . ALA A 1 181 ? -2.442 -4.468 -11.050 1.00 90.12 181 ALA A C 1
ATOM 1317 O O . ALA A 1 181 ? -2.327 -5.110 -12.098 1.00 90.12 181 ALA A O 1
ATOM 1318 N N . LEU A 1 182 ? -2.637 -5.071 -9.872 1.00 87.81 182 LEU A N 1
ATOM 1319 C CA . LEU A 1 182 ? -2.746 -6.530 -9.722 1.00 87.81 182 LEU A CA 1
ATOM 1320 C C . LEU A 1 182 ? -3.945 -7.101 -10.489 1.00 87.81 182 LEU A C 1
ATOM 1322 O O . LEU A 1 182 ? -3.810 -8.117 -11.165 1.00 87.81 182 LEU A O 1
ATOM 1326 N N . GLN A 1 183 ? -5.080 -6.398 -10.493 1.00 88.06 183 GLN A N 1
ATOM 1327 C CA . GLN A 1 183 ? -6.284 -6.779 -11.248 1.00 88.06 183 GLN A CA 1
ATOM 1328 C C . GLN A 1 183 ? -6.141 -6.632 -12.777 1.00 88.06 183 GLN A C 1
ATOM 1330 O O . GLN A 1 183 ? -7.104 -6.830 -13.520 1.00 88.06 183 GLN A O 1
ATOM 1335 N N . GLY A 1 184 ? -4.955 -6.261 -13.271 1.00 87.62 184 GLY A N 1
ATOM 1336 C CA . GLY A 1 184 ? -4.678 -6.133 -14.700 1.00 87.62 184 GLY A CA 1
ATOM 1337 C C . GLY A 1 184 ? -5.227 -4.852 -15.326 1.00 87.62 184 GLY A C 1
ATOM 1338 O O . GLY A 1 184 ? -5.358 -4.784 -16.547 1.00 87.62 184 GLY A O 1
ATOM 1339 N N . ARG A 1 185 ? -5.520 -3.816 -14.525 1.00 93.19 185 ARG A N 1
ATOM 1340 C CA . ARG A 1 185 ? -6.050 -2.519 -14.987 1.00 93.19 185 ARG A CA 1
ATOM 1341 C C . ARG A 1 185 ? -5.045 -1.377 -14.758 1.00 93.19 185 ARG A C 1
ATOM 1343 O O . ARG A 1 185 ? -5.342 -0.406 -14.058 1.00 93.19 185 ARG A O 1
ATOM 1350 N N . PRO A 1 186 ? -3.848 -1.417 -15.378 1.00 91.31 186 PRO A N 1
ATOM 1351 C CA . PRO A 1 186 ? -2.798 -0.429 -15.121 1.00 91.31 186 PRO A CA 1
ATOM 1352 C C . PRO A 1 186 ? -3.175 0.998 -15.554 1.00 91.31 186 PRO A C 1
ATOM 1354 O O . PRO A 1 186 ? -2.725 1.967 -14.946 1.00 91.31 186 PRO A O 1
ATOM 1357 N N . ALA A 1 187 ? -4.034 1.153 -16.567 1.00 90.44 187 ALA A N 1
ATOM 1358 C CA . ALA A 1 187 ? -4.520 2.464 -17.003 1.00 90.44 187 ALA A CA 1
ATOM 1359 C C . ALA A 1 187 ? -5.431 3.131 -15.953 1.00 90.44 187 ALA A C 1
ATOM 1361 O O . ALA A 1 187 ? -5.306 4.329 -15.693 1.00 90.44 187 ALA A O 1
ATOM 1362 N N . SER A 1 188 ? -6.308 2.352 -15.308 1.00 91.69 188 SER A N 1
ATOM 1363 C CA . SER A 1 188 ? -7.148 2.826 -14.202 1.00 91.69 188 SER A CA 1
ATOM 1364 C C . SER A 1 188 ? -6.295 3.249 -13.009 1.00 91.69 188 SER A C 1
ATOM 1366 O O . SER A 1 188 ? -6.510 4.329 -12.458 1.00 91.69 188 SER A O 1
ATOM 1368 N N . ALA A 1 189 ? -5.270 2.457 -12.676 1.00 92.12 189 ALA A N 1
ATOM 1369 C CA . ALA A 1 189 ? -4.305 2.793 -11.633 1.00 92.12 189 ALA A CA 1
ATOM 1370 C C . ALA A 1 189 ? -3.589 4.127 -11.919 1.00 92.12 189 ALA A C 1
ATOM 1372 O O . ALA A 1 189 ? -3.531 4.994 -11.047 1.00 92.12 189 ALA A O 1
ATOM 1373 N N . LEU A 1 190 ? -3.111 4.348 -13.151 1.00 91.38 190 LEU A N 1
ATOM 1374 C CA . LEU A 1 190 ? -2.485 5.618 -13.547 1.00 91.38 190 LEU A CA 1
ATOM 1375 C C . LEU A 1 190 ? -3.431 6.812 -13.409 1.00 91.38 190 LEU A C 1
ATOM 1377 O O . LEU A 1 190 ? -3.023 7.860 -12.901 1.00 91.38 190 LEU A O 1
ATOM 1381 N N . ARG A 1 191 ? -4.692 6.652 -13.824 1.00 92.00 191 ARG A N 1
ATOM 1382 C CA . ARG A 1 191 ? -5.719 7.691 -13.681 1.00 92.00 191 ARG A CA 1
ATOM 1383 C C . ARG A 1 191 ? -5.958 8.041 -12.213 1.00 92.00 191 ARG A C 1
ATOM 1385 O O . ARG A 1 191 ? -6.132 9.214 -11.889 1.00 92.00 191 ARG A O 1
ATOM 1392 N N . LEU A 1 192 ? -5.955 7.044 -11.332 1.00 90.00 192 LEU A N 1
ATOM 1393 C CA . LEU A 1 192 ? -6.147 7.246 -9.899 1.00 90.00 192 LEU A CA 1
ATOM 1394 C C . LEU A 1 192 ? -4.974 8.014 -9.272 1.00 90.00 192 LEU A C 1
ATOM 1396 O O . LEU A 1 192 ? -5.198 8.986 -8.555 1.00 90.00 192 LEU A O 1
ATOM 1400 N N . LEU A 1 193 ? -3.740 7.636 -9.625 1.00 89.00 193 LEU A N 1
ATOM 1401 C CA . LEU A 1 193 ? -2.509 8.313 -9.187 1.00 89.00 193 LEU A CA 1
ATOM 1402 C C . LEU A 1 193 ? -2.399 9.752 -9.704 1.00 89.00 193 LEU A C 1
ATOM 1404 O O . LEU A 1 193 ? -1.738 10.589 -9.099 1.00 89.00 193 LEU A O 1
ATOM 1408 N N . GLU A 1 194 ? -2.983 10.049 -10.862 1.00 88.38 194 GLU A N 1
ATOM 1409 C CA . GLU A 1 194 ? -3.027 11.416 -11.372 1.00 88.38 194 GLU A CA 1
ATOM 1410 C C . GLU A 1 194 ? -4.084 12.262 -10.663 1.00 88.38 194 GLU A C 1
ATOM 1412 O O . GLU A 1 194 ? -3.826 13.422 -10.338 1.00 88.38 194 GLU A O 1
ATOM 1417 N N . LYS A 1 195 ? -5.255 11.679 -10.396 1.00 87.31 195 LYS A N 1
ATOM 1418 C CA . LYS A 1 195 ? -6.348 12.359 -9.700 1.00 87.31 195 LYS A CA 1
ATOM 1419 C C . LYS A 1 195 ? -5.975 12.740 -8.266 1.00 87.31 195 LYS A C 1
ATOM 1421 O O . LYS A 1 195 ? -6.466 13.745 -7.767 1.00 87.31 195 LYS A O 1
ATOM 1426 N N . SER A 1 196 ? -5.114 11.960 -7.620 1.00 80.69 196 SER A N 1
ATOM 1427 C CA . SER A 1 196 ? -4.721 12.159 -6.224 1.00 80.69 196 SER A CA 1
ATOM 1428 C C . SER A 1 196 ? -3.635 13.204 -5.991 1.00 80.69 196 SER A C 1
ATOM 1430 O O . SER A 1 196 ? -3.209 13.335 -4.846 1.00 80.69 196 SER A O 1
ATOM 1432 N N . LYS A 1 197 ? -3.174 13.934 -7.023 1.00 72.94 197 LYS A N 1
ATOM 1433 C CA . LYS A 1 197 ? -2.190 15.026 -6.887 1.00 72.94 197 LYS A CA 1
ATOM 1434 C C . LYS A 1 197 ? -2.606 15.964 -5.741 1.00 72.94 197 LYS A C 1
ATOM 1436 O O . LYS A 1 197 ? -3.565 16.720 -5.913 1.00 72.94 197 LYS A O 1
ATOM 1441 N N . PRO A 1 198 ? -1.918 15.940 -4.584 1.00 62.44 198 PRO A N 1
ATOM 1442 C CA . PRO A 1 198 ? -2.307 16.758 -3.448 1.00 62.44 198 PRO A CA 1
ATOM 1443 C C . PRO A 1 198 ? -1.758 18.175 -3.655 1.00 62.44 198 PRO A C 1
ATOM 1445 O O . PRO A 1 198 ? -0.718 18.533 -3.105 1.00 62.44 198 PRO A O 1
ATOM 1448 N N . GLY A 1 199 ? -2.438 18.964 -4.493 1.00 67.81 199 GLY A N 1
ATOM 1449 C CA . GLY A 1 199 ? -2.113 20.372 -4.749 1.00 67.81 199 GLY A CA 1
ATOM 1450 C C . GLY A 1 199 ? -0.631 20.609 -5.063 1.00 67.81 199 GLY A C 1
ATOM 1451 O O . GLY A 1 199 ? -0.057 19.939 -5.919 1.00 67.81 199 GLY A O 1
ATOM 1452 N N . ASP A 1 200 ? -0.011 21.542 -4.338 1.00 62.34 200 ASP A N 1
ATOM 1453 C CA . ASP A 1 200 ? 1.369 21.999 -4.561 1.00 62.34 200 ASP A CA 1
ATOM 1454 C C . ASP A 1 200 ? 2.457 21.022 -4.075 1.00 62.34 200 ASP A C 1
ATOM 1456 O O . ASP A 1 200 ? 3.652 21.297 -4.218 1.00 62.34 200 ASP A O 1
ATOM 1460 N N . LYS A 1 201 ? 2.090 19.880 -3.473 1.00 77.75 201 LYS A N 1
ATOM 1461 C CA . LYS A 1 201 ? 3.076 18.958 -2.898 1.00 77.75 201 LYS A CA 1
ATOM 1462 C C . LYS A 1 201 ? 3.631 18.016 -3.972 1.00 77.75 201 LYS A C 1
ATOM 1464 O O . LYS A 1 201 ? 2.852 17.365 -4.674 1.00 77.75 201 LYS A O 1
ATOM 1469 N N . PRO A 1 202 ? 4.967 17.893 -4.106 1.00 74.31 202 PRO A N 1
ATOM 1470 C CA . PRO A 1 202 ? 5.549 16.990 -5.087 1.00 74.31 202 PRO A CA 1
ATOM 1471 C C . PRO A 1 202 ? 5.158 15.544 -4.773 1.00 74.31 202 PRO A C 1
ATOM 1473 O O . PRO A 1 202 ? 5.026 15.148 -3.613 1.00 74.31 202 PRO A O 1
ATOM 1476 N N . PHE A 1 203 ? 4.986 14.741 -5.823 1.00 80.25 203 PHE A N 1
ATOM 1477 C CA . PHE A 1 203 ? 4.727 13.315 -5.674 1.00 80.25 203 PHE A CA 1
ATOM 1478 C C . PHE A 1 203 ? 5.824 12.642 -4.851 1.00 80.25 203 PHE A C 1
ATOM 1480 O O . PHE A 1 203 ? 7.010 12.865 -5.087 1.00 80.25 203 PHE A O 1
ATOM 1487 N N . SER A 1 204 ? 5.426 11.753 -3.939 1.00 86.62 204 SER A N 1
ATOM 1488 C CA . SER A 1 204 ? 6.371 10.868 -3.257 1.00 86.62 204 SER A CA 1
ATOM 1489 C C . SER A 1 204 ? 7.188 10.063 -4.276 1.00 86.62 204 SER A C 1
ATOM 1491 O O . SER A 1 204 ? 6.682 9.667 -5.331 1.00 86.62 204 SER A O 1
ATOM 1493 N N . LYS A 1 205 ? 8.442 9.748 -3.937 1.00 89.19 205 LYS A N 1
ATOM 1494 C CA . LYS A 1 205 ? 9.313 8.887 -4.751 1.00 89.19 205 LYS A CA 1
ATOM 1495 C C . LYS A 1 20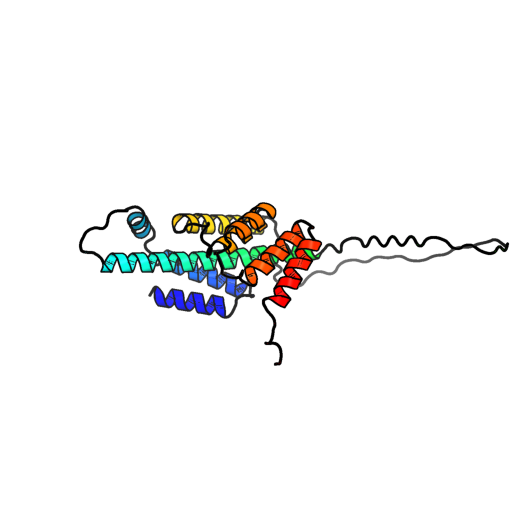5 ? 8.631 7.562 -5.107 1.00 89.19 205 LYS A C 1
ATOM 1497 O O . LYS A 1 205 ? 8.797 7.066 -6.218 1.00 89.19 205 LYS A O 1
ATOM 1502 N N . GLU A 1 206 ? 7.833 7.004 -4.194 1.00 88.38 206 GLU A N 1
ATOM 1503 C CA . GLU A 1 206 ? 7.071 5.774 -4.442 1.00 88.38 206 GLU A CA 1
ATOM 1504 C C . GLU A 1 206 ? 5.969 5.951 -5.489 1.00 88.38 206 GLU A C 1
ATOM 1506 O O . GLU A 1 206 ? 5.778 5.068 -6.324 1.00 88.38 206 GLU A O 1
ATOM 1511 N N . HIS A 1 207 ? 5.293 7.103 -5.489 1.00 89.50 207 HIS A N 1
ATOM 1512 C CA . HIS A 1 207 ? 4.277 7.445 -6.486 1.00 89.50 207 HIS A CA 1
ATOM 1513 C C . HIS A 1 207 ? 4.888 7.462 -7.891 1.00 89.50 207 HIS A C 1
ATOM 1515 O O . HIS A 1 207 ? 4.355 6.836 -8.806 1.00 89.50 207 HIS A O 1
ATOM 1521 N N . ILE A 1 208 ? 6.033 8.132 -8.059 1.00 91.00 208 ILE A N 1
ATOM 1522 C CA . ILE A 1 208 ? 6.702 8.232 -9.366 1.00 91.00 208 ILE A CA 1
ATOM 1523 C C . ILE A 1 208 ? 7.240 6.864 -9.809 1.00 91.00 208 ILE A C 1
ATOM 1525 O O . ILE A 1 208 ? 7.057 6.469 -10.959 1.00 91.00 208 ILE A O 1
ATOM 1529 N N . LYS A 1 209 ? 7.815 6.083 -8.885 1.00 92.31 209 LYS A N 1
ATOM 1530 C CA . LYS A 1 209 ? 8.251 4.705 -9.166 1.00 92.31 209 LYS A CA 1
ATOM 1531 C C . LYS A 1 209 ? 7.099 3.808 -9.618 1.00 92.31 209 LYS A C 1
ATOM 1533 O O . LYS A 1 209 ? 7.275 3.027 -10.549 1.00 92.31 209 LYS A O 1
ATOM 1538 N N . LEU A 1 210 ? 5.936 3.893 -8.969 1.00 92.06 210 LEU A N 1
ATOM 1539 C CA . LEU A 1 210 ? 4.767 3.106 -9.361 1.00 92.06 210 LEU A CA 1
ATOM 1540 C C . LEU A 1 210 ? 4.257 3.535 -10.743 1.00 92.06 210 LEU A C 1
ATOM 1542 O O . LEU A 1 210 ? 3.982 2.679 -11.577 1.00 92.06 210 LEU A O 1
ATOM 1546 N N . ARG A 1 211 ? 4.215 4.842 -11.035 1.00 92.62 211 ARG A N 1
ATOM 1547 C CA . ARG A 1 211 ? 3.874 5.352 -12.375 1.00 92.62 211 ARG A CA 1
ATOM 1548 C C . ARG A 1 211 ? 4.825 4.822 -13.448 1.00 92.62 211 ARG A C 1
ATOM 1550 O O . ARG A 1 211 ? 4.350 4.341 -14.471 1.00 92.62 211 ARG A O 1
ATOM 1557 N N . SER A 1 212 ? 6.136 4.840 -13.198 1.00 93.56 212 SER A N 1
ATOM 1558 C CA . SER A 1 212 ? 7.130 4.260 -14.111 1.00 93.56 212 SER A CA 1
ATOM 1559 C C . SER A 1 212 ? 6.867 2.766 -14.360 1.00 93.56 212 SER A C 1
ATOM 1561 O O . SER A 1 212 ? 6.777 2.343 -15.516 1.00 93.56 212 SER A O 1
ATOM 1563 N N . ARG A 1 213 ? 6.618 1.980 -13.298 1.00 92.25 213 ARG A N 1
ATOM 1564 C CA . ARG A 1 213 ? 6.242 0.555 -13.408 1.00 92.25 213 ARG A CA 1
ATOM 1565 C C . ARG A 1 213 ? 4.982 0.345 -14.260 1.00 92.25 213 ARG A C 1
ATOM 1567 O O . ARG A 1 213 ? 4.978 -0.500 -15.153 1.00 92.25 213 ARG A O 1
ATOM 1574 N N . LEU A 1 214 ? 3.937 1.141 -14.045 1.00 92.88 214 LEU A N 1
ATOM 1575 C CA . LEU A 1 214 ? 2.688 1.057 -14.811 1.00 92.88 214 LEU A CA 1
ATOM 1576 C C . LEU A 1 214 ? 2.877 1.447 -16.286 1.00 92.88 214 LEU A C 1
ATOM 1578 O O . LEU A 1 214 ? 2.386 0.748 -17.172 1.00 92.88 214 LEU A O 1
ATOM 1582 N N . CYS A 1 215 ? 3.631 2.513 -16.565 1.00 93.62 215 CYS A N 1
ATOM 1583 C CA . CYS A 1 215 ? 3.985 2.918 -17.929 1.00 93.62 215 CYS A CA 1
ATOM 1584 C C . CYS A 1 215 ? 4.791 1.830 -18.650 1.00 93.62 215 CYS A C 1
ATOM 1586 O O . CYS A 1 215 ? 4.545 1.571 -19.828 1.00 93.62 215 CYS A O 1
ATOM 1588 N N . LYS A 1 216 ? 5.712 1.157 -17.947 1.00 93.00 216 LYS A N 1
ATOM 1589 C CA . LYS A 1 216 ? 6.464 0.013 -18.482 1.00 93.00 216 LYS A CA 1
ATOM 1590 C C . LYS A 1 216 ? 5.526 -1.128 -18.881 1.00 93.00 216 LYS A C 1
ATOM 1592 O O . LYS A 1 216 ? 5.641 -1.629 -19.997 1.00 93.00 216 LYS A O 1
ATOM 1597 N N . ARG A 1 217 ? 4.570 -1.488 -18.017 1.00 90.56 217 ARG A N 1
ATOM 1598 C CA . ARG A 1 217 ? 3.589 -2.559 -18.276 1.00 90.56 217 ARG A CA 1
ATOM 1599 C C . ARG A 1 217 ? 2.634 -2.239 -19.430 1.00 90.56 217 ARG A C 1
ATOM 1601 O O . ARG A 1 217 ? 2.232 -3.136 -20.158 1.00 90.56 217 ARG A O 1
ATOM 1608 N N . LEU A 1 218 ? 2.322 -0.960 -19.644 1.00 92.94 218 LEU A N 1
ATOM 1609 C CA . LEU A 1 218 ? 1.570 -0.479 -20.812 1.00 92.94 218 LEU A CA 1
ATOM 1610 C C . LEU A 1 218 ? 2.413 -0.381 -22.099 1.00 92.94 218 LEU A C 1
ATOM 1612 O O . LEU A 1 218 ? 1.876 -0.075 -23.161 1.00 92.94 218 LEU A O 1
ATOM 1616 N N . GLY A 1 219 ? 3.731 -0.587 -22.024 1.00 92.94 219 GLY A N 1
ATOM 1617 C CA . GLY A 1 219 ? 4.648 -0.435 -23.157 1.00 92.94 219 GLY A CA 1
ATOM 1618 C C . GLY A 1 219 ? 5.014 1.018 -23.493 1.00 92.94 219 GLY A C 1
ATOM 1619 O O . GLY A 1 219 ? 5.690 1.275 -24.491 1.00 92.94 219 GLY A O 1
ATOM 1620 N N . TRP A 1 220 ? 4.631 1.994 -22.666 1.00 95.38 220 TRP A N 1
ATOM 1621 C CA . TRP A 1 220 ? 4.909 3.420 -22.871 1.00 95.38 220 TRP A CA 1
ATOM 1622 C C . TRP A 1 220 ? 6.336 3.786 -22.442 1.00 95.38 220 TRP A C 1
ATOM 1624 O O . TRP A 1 220 ? 6.562 4.533 -21.488 1.00 95.38 220 TRP A O 1
ATOM 1634 N N . ARG A 1 221 ? 7.334 3.267 -23.168 1.00 94.56 221 ARG A N 1
ATOM 1635 C CA . ARG A 1 221 ? 8.760 3.400 -22.809 1.00 94.56 221 ARG A CA 1
ATOM 1636 C C . ARG A 1 221 ? 9.262 4.842 -22.740 1.00 94.56 221 ARG A C 1
ATOM 1638 O O . ARG A 1 221 ? 10.134 5.142 -21.933 1.00 94.56 221 ARG A O 1
ATOM 1645 N N . HIS A 1 222 ? 8.735 5.741 -23.569 1.00 94.81 222 HIS A N 1
ATOM 1646 C CA . HIS A 1 222 ? 9.132 7.152 -23.541 1.00 94.81 222 HIS A CA 1
ATOM 1647 C C . HIS A 1 222 ? 8.652 7.852 -22.258 1.00 94.81 222 HIS A C 1
ATOM 1649 O O . HIS A 1 222 ? 9.435 8.557 -21.627 1.00 94.81 222 HIS A O 1
ATOM 1655 N N . TRP A 1 223 ? 7.419 7.578 -21.815 1.00 94.06 223 TRP A N 1
ATOM 1656 C CA . TRP A 1 223 ? 6.905 8.050 -20.525 1.00 94.06 223 TRP A CA 1
ATOM 1657 C C . TRP A 1 223 ? 7.640 7.425 -19.346 1.00 94.06 223 TRP A C 1
ATOM 1659 O O . TRP A 1 223 ? 7.940 8.118 -18.381 1.00 94.06 223 TRP A O 1
ATOM 1669 N N . GLN A 1 224 ? 7.975 6.137 -19.434 1.00 95.12 224 GLN A N 1
ATOM 1670 C CA . GLN A 1 224 ? 8.791 5.478 -18.418 1.00 95.12 224 GLN A CA 1
ATOM 1671 C C . GLN A 1 224 ? 10.146 6.186 -18.257 1.00 95.12 224 GLN A C 1
ATOM 1673 O O . GLN A 1 224 ? 10.502 6.569 -17.149 1.00 95.12 224 GLN A O 1
ATOM 1678 N N . ARG A 1 225 ? 10.865 6.437 -19.363 1.00 95.44 225 ARG A N 1
ATOM 1679 C CA . ARG A 1 225 ? 12.141 7.176 -19.344 1.00 95.44 225 ARG A CA 1
ATOM 1680 C C . ARG A 1 225 ? 11.988 8.567 -18.736 1.00 95.44 225 ARG A C 1
ATOM 1682 O O . ARG A 1 225 ? 12.857 8.991 -17.985 1.00 95.44 225 ARG A O 1
ATOM 1689 N N . TYR A 1 226 ? 10.896 9.261 -19.053 1.00 93.88 226 TYR A N 1
ATOM 1690 C CA . TYR A 1 226 ? 10.604 10.569 -18.477 1.00 93.88 226 TYR A CA 1
ATOM 1691 C C . TYR A 1 226 ? 10.436 10.499 -16.952 1.00 93.88 226 TYR A C 1
ATOM 1693 O O . TYR A 1 226 ? 11.084 11.261 -16.239 1.00 93.88 226 TYR A O 1
ATOM 1701 N N . GLU A 1 227 ? 9.631 9.565 -16.440 1.00 93.12 227 GLU A N 1
ATOM 1702 C CA . GLU A 1 227 ? 9.439 9.403 -14.991 1.00 93.12 227 GLU A CA 1
ATOM 1703 C C . GLU A 1 227 ? 10.733 8.930 -14.298 1.00 93.12 227 GLU A C 1
ATOM 1705 O O . GLU A 1 227 ? 11.059 9.411 -13.215 1.00 93.12 227 GLU A O 1
ATOM 1710 N N . ASP A 1 228 ? 11.520 8.056 -14.933 1.00 92.69 228 ASP A N 1
ATOM 1711 C CA . ASP A 1 228 ? 12.811 7.590 -14.409 1.00 92.69 228 ASP A CA 1
ATOM 1712 C C . ASP A 1 228 ? 13.840 8.728 -14.310 1.00 92.69 228 ASP A C 1
ATOM 1714 O O . ASP A 1 228 ? 14.553 8.828 -13.308 1.00 92.69 228 ASP A O 1
ATOM 1718 N N . SER A 1 229 ? 13.910 9.611 -15.311 1.00 92.75 229 SER A N 1
ATOM 1719 C CA . SER A 1 229 ? 14.724 10.833 -15.243 1.00 92.75 229 SER A CA 1
ATOM 1720 C C . SER A 1 229 ? 14.216 11.770 -14.152 1.00 92.75 229 SER A C 1
ATOM 1722 O O . SER A 1 229 ? 14.992 12.234 -13.323 1.00 92.75 229 SER A O 1
ATOM 1724 N N . ARG A 1 230 ? 12.896 11.949 -14.059 1.00 91.19 230 ARG A N 1
ATOM 1725 C CA . ARG A 1 230 ? 12.269 12.795 -13.043 1.00 91.19 230 ARG A CA 1
ATOM 1726 C C . ARG A 1 230 ? 12.571 12.334 -11.614 1.00 91.19 230 ARG A C 1
ATOM 1728 O O . ARG A 1 230 ? 12.704 13.171 -10.725 1.00 91.19 230 ARG A O 1
ATOM 1735 N N . ILE A 1 231 ? 12.705 11.026 -11.374 1.00 91.56 231 ILE A N 1
ATOM 1736 C CA . ILE A 1 231 ? 13.146 10.500 -10.070 1.00 91.56 231 ILE A CA 1
ATOM 1737 C C . ILE A 1 231 ? 14.564 10.975 -9.740 1.00 91.56 231 ILE A C 1
ATOM 1739 O O . ILE A 1 231 ? 14.820 11.308 -8.586 1.00 91.56 231 ILE A O 1
ATOM 1743 N N . LYS A 1 232 ? 15.474 10.994 -10.719 1.00 90.50 232 LYS A N 1
ATOM 1744 C CA . LYS A 1 232 ? 16.864 11.432 -10.518 1.00 90.50 232 LYS A CA 1
ATOM 1745 C C . LYS A 1 232 ? 16.933 12.927 -10.215 1.00 90.50 232 LYS A C 1
ATOM 1747 O O . LYS A 1 232 ? 17.663 13.314 -9.311 1.00 90.50 232 LYS A O 1
ATOM 1752 N N . ASP A 1 233 ? 16.130 13.721 -10.917 1.00 89.81 233 ASP A N 1
ATOM 1753 C CA . ASP A 1 233 ? 16.121 15.179 -10.776 1.00 89.81 233 ASP A CA 1
ATOM 1754 C C . ASP A 1 233 ? 15.466 15.630 -9.460 1.00 89.81 233 ASP A C 1
ATOM 1756 O O . ASP A 1 233 ? 15.969 16.528 -8.790 1.00 89.81 233 ASP A O 1
ATOM 1760 N N . LEU A 1 234 ? 14.347 15.006 -9.065 1.00 88.31 234 LEU A N 1
ATOM 1761 C CA . LEU A 1 234 ? 13.616 15.367 -7.841 1.00 88.31 234 LEU A CA 1
ATOM 1762 C C . LEU A 1 234 ? 14.206 14.750 -6.569 1.00 88.31 234 LEU A C 1
ATOM 1764 O O . LEU A 1 234 ? 14.007 15.292 -5.483 1.00 88.31 234 LEU A O 1
ATOM 1768 N N . PHE A 1 235 ? 14.875 13.600 -6.680 1.00 89.62 235 PHE A N 1
ATOM 1769 C CA . PHE A 1 235 ? 15.420 12.860 -5.540 1.00 89.62 235 PHE A CA 1
ATOM 1770 C C . PHE A 1 235 ? 16.897 12.505 -5.761 1.00 89.62 235 PHE A C 1
ATOM 1772 O O . PHE A 1 235 ? 17.224 11.309 -5.834 1.00 89.62 235 PHE A O 1
ATOM 1779 N N . PRO A 1 236 ? 17.783 13.516 -5.861 1.00 89.94 236 PRO A N 1
ATOM 1780 C CA . PRO A 1 236 ? 19.219 13.282 -5.901 1.00 89.94 236 PRO A CA 1
ATOM 1781 C C . PRO A 1 236 ? 19.682 12.605 -4.604 1.00 89.94 236 PRO A C 1
ATOM 1783 O O . PRO A 1 236 ? 19.030 12.705 -3.563 1.00 89.94 236 PRO A O 1
ATOM 1786 N N . LEU A 1 237 ? 20.789 11.862 -4.681 1.00 88.69 237 LEU A N 1
ATOM 1787 C CA . LEU A 1 237 ? 21.357 11.175 -3.516 1.00 88.69 237 LEU A CA 1
ATOM 1788 C C . LEU A 1 237 ? 21.974 12.167 -2.527 1.00 88.69 237 LEU A C 1
ATOM 1790 O O . LEU A 1 237 ? 21.749 12.033 -1.330 1.00 88.69 237 LEU A O 1
ATOM 1794 N N . ASP A 1 238 ? 22.662 13.179 -3.052 1.00 90.81 238 ASP A N 1
ATOM 1795 C CA . ASP A 1 238 ? 23.301 14.246 -2.294 1.00 90.81 238 ASP A CA 1
ATOM 1796 C C . ASP A 1 238 ? 22.931 15.607 -2.888 1.00 90.81 238 ASP A C 1
ATOM 1798 O O . ASP A 1 238 ? 22.566 15.720 -4.064 1.00 90.81 238 ASP A O 1
ATOM 1802 N N . TYR A 1 239 ? 23.028 16.653 -2.070 1.00 85.12 239 TYR A N 1
ATOM 1803 C CA . TYR A 1 239 ? 22.861 18.020 -2.551 1.00 85.12 239 TYR A CA 1
ATOM 1804 C C . TYR A 1 239 ? 23.999 18.390 -3.512 1.00 85.12 239 TYR A C 1
ATOM 1806 O O . TYR A 1 239 ? 25.140 17.971 -3.296 1.00 85.12 239 TYR A O 1
ATOM 1814 N N . PRO A 1 240 ? 23.717 19.181 -4.563 1.00 87.44 240 PRO A N 1
ATOM 1815 C CA . PRO A 1 240 ? 24.772 19.685 -5.427 1.00 87.44 240 PRO A CA 1
ATOM 1816 C C . PRO A 1 240 ? 25.762 20.523 -4.607 1.00 87.44 240 PRO A C 1
ATOM 1818 O O . PRO A 1 240 ? 25.367 21.269 -3.710 1.00 87.44 240 PRO A O 1
ATOM 1821 N N . LEU A 1 241 ? 27.051 20.377 -4.916 1.00 87.12 241 LEU A N 1
ATOM 1822 C CA . LEU A 1 241 ? 28.115 21.199 -4.340 1.00 87.12 241 LEU A CA 1
ATOM 1823 C C . LEU A 1 241 ? 27.921 22.658 -4.791 1.00 87.12 241 LEU A C 1
ATOM 1825 O O . LEU A 1 241 ? 27.624 22.895 -5.963 1.00 87.12 241 LEU A O 1
ATOM 1829 N N . PHE A 1 242 ? 28.052 23.597 -3.849 1.00 79.69 242 PHE A N 1
ATOM 1830 C CA . PHE A 1 242 ? 27.929 25.041 -4.081 1.00 79.69 242 PHE A CA 1
ATOM 1831 C C . PHE A 1 242 ? 29.159 25.627 -4.776 1.00 79.69 242 PHE A C 1
ATOM 1833 O O . PHE A 1 242 ? 30.285 25.194 -4.437 1.00 79.69 242 PHE A O 1
#

Mean predicted aligned error: 13.88 Å

Solvent-accessible surface area (backbone atoms only — not comparable to full-atom values): 15011 Å² total; per-residue (Å²): 112,67,70,61,51,52,51,50,38,50,50,48,50,69,74,35,80,84,44,76,74,37,36,53,50,33,39,54,46,22,50,55,52,50,72,74,42,65,61,70,64,50,51,54,50,70,68,48,86,67,81,70,92,87,51,65,69,62,48,53,53,50,52,51,50,49,52,50,48,50,55,27,46,52,49,29,47,51,36,50,49,50,55,54,49,55,58,48,52,65,64,64,72,76,65,82,75,84,82,79,84,76,86,78,82,84,84,82,90,85,89,88,83,88,85,90,86,82,88,80,88,89,84,91,78,91,81,91,86,85,88,81,82,86,80,97,68,97,69,82,72,88,46,72,62,62,54,49,53,53,50,50,58,44,49,53,48,48,54,55,44,55,76,80,46,70,59,79,39,65,83,38,34,61,61,50,27,52,51,33,38,73,75,70,35,41,68,60,18,51,54,51,63,59,70,41,60,62,75,93,54,78,78,52,72,66,56,46,52,51,49,25,53,39,28,48,76,72,65,38,56,69,60,19,52,50,39,56,50,47,47,52,74,77,56,56,96,66,81,81,85,130

Organism: NCBI:txid2026836

Sequence (242 aa):
HLPILQEKLKQVAATNAKDNKSTAKVIEGADAIMESCNIADLSLHVARKTQPPGKKAEQKALDEQKAAVLEALEAKLGAQLGLLEGLLDSKEGGQPAPSSDADTSATSTLAASDGAESSEQSSSSAAADTSASCPAGDELSSDPRELAEAVLAMEDTFANLQIWADLNDAHYVLLHARREALQGRPASALRLLEKSKPGDKPFSKEHIKLRSRLCKRLGWRHWQRYEDSRIKDLFPLDYPLF

InterPro domains:
  IPR046939 Tripeptidyl-peptidase 2, C-terminal domain superfamily [G3DSA:1.25.40.710] (1-242)

pLDDT: mean 74.7, std 20.87, range [28.95, 95.44]